Protein AF-A0A943UHY6-F1 (afdb_monomer_lite)

Foldseek 3Di:
DFDQDLVVLLVLLLVLLQPFAFEFAAAAAPLPDGDAFLVVLVCVLVPDDDDDVSVLSVQLLQQLCVLLVADPVCSPRSRVVVVVDDSLRSLVSLCVSLNHQAYEYEDELVCLLVADDPDPNYAYAYEDDPVQQDQDPPHHDLVVSLVSSVVSCVNNVALHYEDPDDDLCNVQRHVLVSCQVVVHEYEYEDEDPVSVVSVLVSCVVSVSYAYEYEYPPVCVLVLLVSCLVPLSYEYADAPPVLSNCVRPNLRYAHDHQNYNHSSSRSSSSVVSSVVVSVVVSVSCVVCSVVVNRDDSVNSSVSSNSRSCVVVCVVVVVVVVVVD

pLDDT: mean 88.83, std 12.76, range [29.86, 97.75]

Secondary structure (DSSP, 8-state):
-B--SHHHHHHHHHHHHHHS-EEEEEE-S-TTT---SHHHHHHHHHS--SSSHHHHHHHHHHHHHHHTT--TT-HHHHHHHHTTS-HHHHHHHHHHHHTEEEEEEEEETTTTTT---SSTTEEEEEEE-GGGG--BTTB--HHHHHHHHHHHHHHHT-SEEEESS--HHHIIIIIHHHHHHHTPEEEEEE-SHHHHHHHHHHHHH-TT-EEEEEE-TTTHHHHHHHHHT-TTEEEE-SS-HHHHHHHHTT-SB-----BSSHHHHHHHHHHHHHHHHHHHHHHHHHHHHTT---BHHHHHHHHHIIIIIHHHHHHHHHHGGG-

Sequence (323 aa):
MVISDKQTLRRCVKQAVRRTEVVETLLYFDICNGEMGIKTLAETFSQSEGSSPFQADAVAAYAAMEALDMPIDDIHRAALIQSGYTREAYLREILDVMHARQVFACVSLREAEHAAFADDRVAPLLVISSDLFTPGRYGVEYAERADEIRSAAQKCGAKDILMEHFDENALQFCLLPLCEDEKLRLHIQLENGRQLNTFILLLDLFVGVRALAFADASIEPALIEAAASRRRLLVRIGEHIPLALSRLGTRFIPYASEAILPEQMLGRWIVAREAIWPVLCDAYLPLARCGYPLTSEAIAADVQKLFGGHFLMDDDTAQNARE

Structure (mmCIF, N/CA/C/O backbone):
data_AF-A0A943UHY6-F1
#
_entry.id   AF-A0A943UHY6-F1
#
loop_
_atom_site.group_PDB
_atom_site.id
_atom_site.type_symbol
_atom_site.label_atom_id
_atom_site.label_alt_id
_atom_site.label_comp_id
_atom_site.label_asym_id
_atom_site.label_entity_id
_atom_site.label_seq_id
_atom_site.pdbx_PDB_ins_code
_atom_site.Cartn_x
_atom_site.Cartn_y
_atom_site.Cartn_z
_atom_site.occupancy
_atom_site.B_iso_or_equiv
_atom_site.auth_seq_id
_atom_site.auth_comp_id
_atom_site.auth_asym_id
_atom_site.auth_atom_id
_atom_site.pdbx_PDB_model_num
ATOM 1 N N . MET A 1 1 ? 7.886 -18.488 -23.187 1.00 66.06 1 MET A N 1
ATOM 2 C CA . MET A 1 1 ? 9.216 -18.603 -23.867 1.00 66.06 1 MET A CA 1
ATOM 3 C C . MET A 1 1 ? 10.302 -18.795 -22.811 1.00 66.06 1 MET A C 1
ATOM 5 O O . MET A 1 1 ? 10.235 -18.081 -21.821 1.00 66.06 1 MET A O 1
ATOM 9 N N . VAL A 1 2 ? 11.258 -19.725 -22.966 1.00 75.38 2 VAL A N 1
ATOM 10 C CA . VAL A 1 2 ? 12.347 -19.912 -21.976 1.00 75.38 2 VAL A CA 1
ATOM 11 C C . VAL A 1 2 ? 13.404 -18.823 -22.155 1.00 75.38 2 VAL A C 1
ATOM 13 O O . VAL A 1 2 ? 13.877 -18.596 -23.265 1.00 75.38 2 VAL A O 1
ATOM 16 N N . ILE A 1 3 ? 13.750 -18.142 -21.068 1.00 78.88 3 ILE A 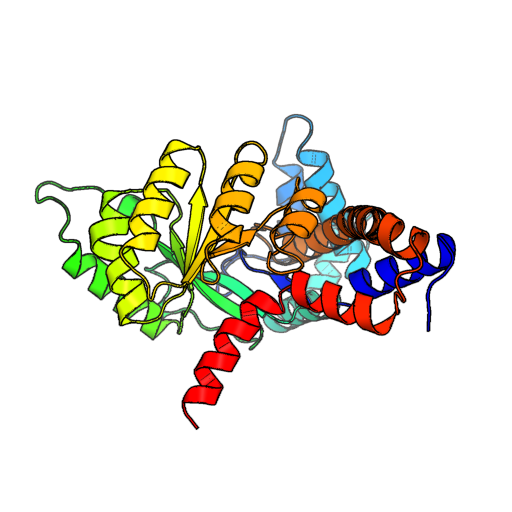N 1
ATOM 17 C CA . ILE A 1 3 ? 14.664 -17.003 -21.055 1.00 78.88 3 ILE A CA 1
ATOM 18 C C . ILE A 1 3 ? 16.057 -17.498 -20.665 1.00 78.88 3 ILE A C 1
ATOM 20 O O . ILE A 1 3 ? 16.291 -17.857 -19.515 1.00 78.88 3 ILE A O 1
ATOM 24 N N . SER A 1 4 ? 16.984 -17.500 -21.622 1.00 72.81 4 SER A N 1
ATOM 25 C CA . SER A 1 4 ? 18.358 -17.987 -21.424 1.00 72.81 4 SER A CA 1
ATOM 26 C C . SER A 1 4 ? 19.428 -16.894 -21.494 1.00 72.81 4 SER A C 1
ATOM 28 O O . SER A 1 4 ? 20.590 -17.159 -21.194 1.00 72.81 4 SER A O 1
ATOM 30 N N . ASP A 1 5 ? 19.074 -15.669 -21.890 1.00 83.50 5 ASP A N 1
ATOM 31 C CA . ASP A 1 5 ? 20.010 -14.551 -22.009 1.00 83.50 5 ASP A CA 1
ATOM 32 C C . ASP A 1 5 ? 19.546 -13.303 -21.233 1.00 83.50 5 ASP A C 1
ATOM 34 O O . ASP A 1 5 ? 18.357 -13.066 -20.996 1.00 83.50 5 ASP A O 1
ATOM 38 N N . LYS A 1 6 ? 20.522 -12.479 -20.830 1.00 86.69 6 LYS A N 1
ATOM 39 C CA . LYS A 1 6 ? 20.305 -11.297 -19.982 1.00 86.69 6 LYS A CA 1
ATOM 40 C C . LYS A 1 6 ? 19.453 -10.219 -20.664 1.00 86.69 6 LYS A C 1
ATOM 42 O O . LYS A 1 6 ? 18.743 -9.493 -19.970 1.00 86.69 6 LYS A O 1
ATOM 47 N N . GLN A 1 7 ? 19.540 -10.060 -21.985 1.00 89.81 7 GLN A N 1
ATOM 48 C CA . GLN A 1 7 ? 18.799 -9.011 -22.691 1.00 89.81 7 GLN A CA 1
ATOM 49 C C . GLN A 1 7 ? 17.315 -9.364 -22.778 1.00 89.81 7 GLN A C 1
ATOM 51 O O . GLN A 1 7 ? 16.469 -8.518 -22.478 1.00 89.81 7 GLN A O 1
ATOM 56 N N . THR A 1 8 ? 17.005 -10.621 -23.096 1.00 89.69 8 THR A N 1
ATOM 57 C CA . THR A 1 8 ? 15.636 -11.140 -23.077 1.00 89.69 8 THR A CA 1
ATOM 58 C C . THR A 1 8 ? 15.039 -11.042 -21.676 1.00 89.69 8 THR A C 1
ATOM 60 O O . THR A 1 8 ? 13.932 -10.526 -21.537 1.00 89.69 8 THR A O 1
ATOM 63 N N . LEU A 1 9 ? 15.790 -11.409 -20.626 1.00 91.44 9 LEU A N 1
ATOM 64 C CA . LEU A 1 9 ? 15.330 -11.266 -19.239 1.00 91.44 9 LEU A CA 1
ATOM 65 C C . LEU A 1 9 ? 14.959 -9.819 -18.901 1.00 91.44 9 LEU A C 1
ATOM 67 O O . LEU A 1 9 ? 13.847 -9.564 -18.443 1.00 91.44 9 LEU A O 1
ATOM 71 N N . ARG A 1 10 ? 15.855 -8.863 -19.185 1.00 93.62 10 ARG A N 1
ATOM 72 C CA . ARG A 1 10 ? 15.599 -7.431 -18.952 1.00 93.62 10 ARG A CA 1
ATOM 73 C C . ARG A 1 10 ? 14.334 -6.966 -19.661 1.00 93.62 10 ARG A C 1
ATOM 75 O O . ARG A 1 10 ? 13.532 -6.252 -19.068 1.00 93.62 10 ARG A O 1
ATOM 82 N N . ARG A 1 11 ? 14.146 -7.370 -20.922 1.00 93.31 11 ARG A N 1
ATOM 83 C CA . ARG A 1 11 ? 12.963 -7.004 -21.706 1.00 93.31 11 ARG A CA 1
ATOM 84 C C . ARG A 1 11 ? 11.688 -7.581 -21.096 1.00 93.31 11 ARG A C 1
ATOM 86 O O . ARG A 1 11 ? 10.723 -6.839 -20.946 1.00 93.31 11 ARG A O 1
ATOM 93 N N . CYS A 1 12 ? 11.693 -8.861 -20.727 1.00 93.88 12 CYS A N 1
ATOM 94 C CA . CYS A 1 12 ? 10.540 -9.531 -20.131 1.00 93.88 12 CYS A CA 1
ATOM 95 C C . CYS A 1 12 ? 10.159 -8.922 -18.777 1.00 93.88 12 CYS A C 1
ATOM 97 O O . CYS A 1 12 ? 9.001 -8.561 -18.596 1.00 93.88 12 CYS A O 1
ATOM 99 N N . VAL A 1 13 ? 11.122 -8.734 -17.866 1.00 95.00 13 VAL A N 1
ATOM 100 C CA . VAL A 1 13 ? 10.869 -8.121 -16.548 1.00 95.00 13 VAL A CA 1
ATOM 101 C C . VAL A 1 13 ? 10.357 -6.693 -16.706 1.00 95.00 13 VAL A C 1
ATOM 103 O O . VAL A 1 13 ? 9.330 -6.346 -16.129 1.00 95.00 13 VAL A O 1
ATOM 106 N N . LYS A 1 14 ? 11.002 -5.875 -17.549 1.00 95.69 14 LYS A N 1
ATOM 107 C CA . LYS A 1 14 ? 10.561 -4.496 -17.791 1.00 95.69 14 LYS A CA 1
ATOM 108 C C . LYS A 1 14 ? 9.144 -4.432 -18.367 1.00 95.69 14 LYS A C 1
ATOM 110 O O . LYS A 1 14 ? 8.349 -3.598 -17.948 1.00 95.69 14 LYS A O 1
ATOM 115 N N . GLN A 1 15 ? 8.809 -5.302 -19.322 1.00 94.75 15 GLN A N 1
ATOM 116 C CA . GLN A 1 15 ? 7.459 -5.360 -19.890 1.00 94.75 15 GLN A CA 1
ATOM 117 C C . GLN A 1 15 ? 6.419 -5.833 -18.872 1.00 94.75 15 GLN A C 1
ATOM 119 O O . GLN A 1 15 ? 5.331 -5.266 -18.840 1.00 94.75 15 GLN A O 1
ATOM 124 N N . ALA A 1 16 ? 6.751 -6.824 -18.042 1.00 95.38 16 ALA A N 1
ATOM 125 C CA . ALA A 1 16 ? 5.873 -7.296 -16.977 1.00 95.38 16 ALA A CA 1
ATOM 126 C C . ALA A 1 16 ? 5.583 -6.177 -15.966 1.00 95.38 16 ALA A C 1
ATOM 128 O O . ALA A 1 16 ? 4.423 -5.870 -15.710 1.00 95.38 16 ALA A O 1
ATOM 129 N N . VAL A 1 17 ? 6.624 -5.496 -15.472 1.00 95.50 17 VAL A N 1
ATOM 130 C CA . VAL A 1 17 ? 6.480 -4.396 -14.502 1.00 95.50 17 VAL A CA 1
ATOM 131 C C . VAL A 1 17 ? 5.728 -3.207 -15.084 1.00 95.50 17 VAL A C 1
ATOM 133 O O . VAL A 1 17 ? 4.987 -2.565 -14.357 1.00 95.50 17 VAL A O 1
ATOM 136 N N . ARG A 1 18 ? 5.862 -2.895 -16.376 1.00 91.75 18 ARG A N 1
ATOM 137 C CA . ARG A 1 18 ? 5.114 -1.781 -16.987 1.00 91.75 18 ARG A CA 1
ATOM 138 C C . ARG A 1 18 ? 3.638 -2.085 -17.230 1.00 91.75 18 ARG A C 1
ATOM 140 O O . ARG A 1 18 ? 2.837 -1.165 -17.215 1.00 91.75 18 ARG A O 1
ATOM 147 N N . ARG A 1 19 ? 3.292 -3.345 -17.500 1.00 91.31 19 ARG A N 1
ATOM 148 C CA . ARG A 1 19 ? 1.922 -3.750 -17.862 1.00 91.31 19 ARG A CA 1
ATOM 149 C C . ARG A 1 19 ? 1.100 -4.253 -16.690 1.00 91.31 19 ARG A C 1
ATOM 151 O O . ARG A 1 19 ? -0.103 -4.414 -16.844 1.00 91.31 19 ARG A O 1
ATOM 158 N N . THR A 1 20 ? 1.742 -4.582 -15.571 1.00 94.62 20 THR A N 1
ATOM 159 C CA . THR A 1 20 ? 1.008 -5.097 -14.420 1.00 94.62 20 THR A CA 1
ATOM 160 C C . THR A 1 20 ? 0.061 -4.039 -13.886 1.00 94.62 20 THR A C 1
ATOM 162 O O . THR A 1 20 ? 0.415 -2.859 -13.804 1.00 94.62 20 THR A O 1
ATOM 165 N N . GLU A 1 21 ? -1.120 -4.477 -13.484 1.00 94.69 21 GLU A N 1
ATOM 166 C CA . GLU A 1 21 ? -1.988 -3.648 -12.669 1.00 94.69 21 GLU A CA 1
ATOM 167 C C . GLU A 1 21 ? -1.332 -3.398 -11.305 1.00 94.69 21 GLU A C 1
ATOM 169 O O . GLU A 1 21 ? -0.527 -4.219 -10.845 1.00 94.69 21 GLU A O 1
ATOM 174 N N . VAL A 1 22 ? -1.669 -2.269 -10.682 1.00 94.12 2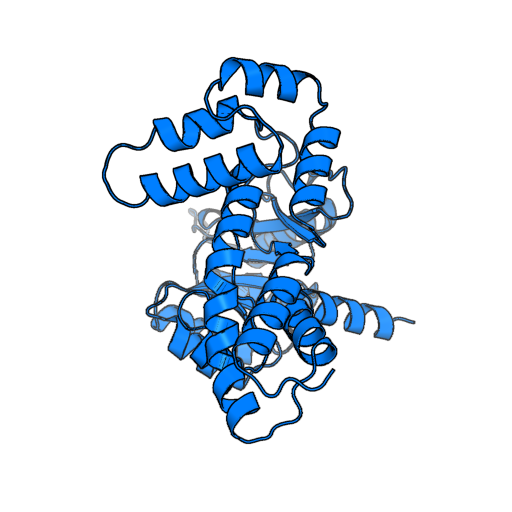2 VAL A N 1
ATOM 175 C CA . VAL A 1 22 ? -1.206 -1.901 -9.337 1.00 94.12 22 VAL A CA 1
ATOM 176 C C . VAL A 1 22 ? -2.340 -1.883 -8.329 1.00 94.12 22 VAL A C 1
ATOM 178 O O . VAL A 1 22 ? -3.457 -1.463 -8.634 1.00 94.12 22 VAL A O 1
ATOM 181 N N . VAL A 1 23 ? -2.017 -2.282 -7.105 1.00 95.50 23 VAL A N 1
ATOM 182 C CA . VAL A 1 23 ? -2.792 -1.947 -5.913 1.00 95.50 23 VAL A CA 1
ATOM 183 C C . VAL A 1 23 ? -2.039 -0.868 -5.149 1.00 95.50 23 VAL A C 1
ATOM 185 O O . VAL A 1 23 ? -0.952 -1.119 -4.633 1.00 95.50 23 VAL A O 1
ATOM 188 N N . GLU A 1 24 ? -2.616 0.327 -5.086 1.00 96.00 24 GLU A N 1
ATOM 189 C CA . GLU A 1 24 ? -2.148 1.384 -4.192 1.00 96.00 24 GLU A CA 1
ATOM 190 C C . GLU A 1 24 ? -2.711 1.118 -2.801 1.00 96.00 24 GLU A C 1
ATOM 192 O O . GLU A 1 24 ? -3.922 1.179 -2.614 1.00 96.00 24 GLU A O 1
ATOM 197 N N . THR A 1 25 ? -1.852 0.821 -1.829 1.00 94.56 25 THR A N 1
ATOM 198 C CA . THR A 1 25 ? -2.283 0.492 -0.465 1.00 94.56 25 THR A CA 1
ATOM 199 C C . THR A 1 25 ? -2.444 1.706 0.440 1.00 94.56 25 THR A C 1
ATOM 201 O O . THR A 1 25 ? -2.954 1.537 1.543 1.00 94.56 25 THR A O 1
ATOM 204 N N . LEU A 1 26 ? -1.985 2.895 0.028 1.00 94.62 26 LEU A N 1
ATOM 205 C CA . LEU A 1 26 ? -2.066 4.097 0.853 1.00 94.62 26 LEU A CA 1
ATOM 206 C C . LEU A 1 26 ? -2.077 5.387 0.017 1.00 94.62 26 LEU A C 1
ATOM 208 O O . LEU A 1 26 ? -1.042 5.839 -0.477 1.00 94.62 26 LEU A O 1
ATOM 212 N N . LEU A 1 27 ? -3.251 6.014 -0.069 1.00 95.12 27 LEU A N 1
ATOM 213 C CA . LEU A 1 27 ? -3.460 7.346 -0.633 1.00 95.12 27 LEU A CA 1
ATOM 214 C C . LEU A 1 27 ? -4.082 8.265 0.430 1.00 95.12 27 LEU A C 1
ATOM 216 O O . LEU A 1 27 ? -5.202 8.028 0.870 1.00 95.12 27 LEU A O 1
ATOM 220 N N . TYR A 1 28 ? -3.394 9.345 0.807 1.00 92.19 28 TYR A N 1
ATOM 221 C CA . TYR A 1 28 ? -3.862 10.302 1.825 1.00 92.19 28 TYR A CA 1
ATOM 222 C C . TYR A 1 28 ? -4.878 11.326 1.302 1.00 92.19 28 TYR A C 1
ATOM 224 O O . TYR A 1 28 ? -5.391 12.141 2.064 1.00 92.19 28 TYR A O 1
ATOM 232 N N . PHE A 1 29 ? -5.151 11.314 0.001 1.00 89.94 29 PHE A N 1
ATOM 233 C CA . PHE A 1 29 ? -6.058 12.257 -0.634 1.00 89.94 29 PHE A CA 1
ATOM 234 C C . PHE A 1 29 ? -7.520 12.009 -0.238 1.00 89.94 29 PHE A C 1
ATOM 236 O O . PHE A 1 29 ? -8.029 10.897 -0.393 1.00 89.94 29 PHE A O 1
ATOM 243 N N . ASP A 1 30 ? -8.219 13.073 0.167 1.00 86.12 30 ASP A N 1
ATOM 244 C CA . ASP A 1 30 ? -9.678 13.053 0.285 1.00 86.12 30 ASP A CA 1
ATOM 245 C C . ASP A 1 30 ? -10.300 12.969 -1.118 1.00 86.12 30 ASP A C 1
ATOM 247 O O . ASP A 1 30 ? -10.490 13.967 -1.820 1.00 86.12 30 ASP A O 1
ATOM 251 N N . ILE A 1 31 ? -10.643 11.750 -1.533 1.00 81.56 31 ILE A N 1
ATOM 252 C CA . ILE A 1 31 ? -11.262 11.492 -2.836 1.00 81.56 31 ILE A CA 1
ATOM 253 C C . ILE A 1 31 ? -12.626 12.173 -2.970 1.00 81.56 31 ILE A C 1
ATOM 255 O O . ILE A 1 31 ? -12.999 12.549 -4.086 1.00 81.56 31 ILE A O 1
ATOM 259 N N . CYS A 1 32 ? -13.341 12.414 -1.872 1.00 77.94 32 CYS A N 1
ATOM 260 C CA . CYS A 1 32 ? -14.663 13.024 -1.918 1.00 77.94 32 CYS A CA 1
ATOM 261 C C . CYS A 1 32 ? -14.570 14.539 -2.136 1.00 77.94 32 CYS A C 1
ATOM 263 O O . CYS A 1 32 ? -15.215 15.053 -3.050 1.00 77.94 32 CYS A O 1
ATOM 265 N N . ASN A 1 33 ? -13.738 15.246 -1.360 1.00 81.38 33 ASN A N 1
ATOM 266 C CA . ASN A 1 33 ? -13.747 16.719 -1.342 1.00 81.38 33 ASN A CA 1
ATOM 267 C C . ASN A 1 33 ? -12.395 17.390 -1.619 1.00 81.38 33 ASN A C 1
ATOM 269 O O . ASN A 1 33 ? -12.367 18.599 -1.843 1.00 81.38 33 ASN A O 1
ATOM 273 N N . GLY A 1 34 ? -11.282 16.655 -1.613 1.00 83.06 34 GLY A N 1
ATOM 274 C CA . GLY A 1 34 ? -9.944 17.235 -1.749 1.00 83.06 34 GLY A CA 1
ATOM 275 C C . GLY A 1 34 ? -9.739 17.909 -3.102 1.00 83.06 34 GLY A C 1
ATOM 276 O O . GLY A 1 34 ? -10.154 17.377 -4.125 1.00 83.06 34 GLY A O 1
ATOM 277 N N . GLU A 1 35 ? -9.093 19.067 -3.160 1.00 87.44 35 GLU A N 1
ATOM 278 C CA . GLU A 1 35 ? -8.798 19.713 -4.444 1.00 87.44 35 GLU A CA 1
ATOM 279 C C . GLU A 1 35 ? -7.734 18.917 -5.219 1.00 87.44 35 GLU A C 1
ATOM 281 O O . GLU A 1 35 ? -6.685 18.580 -4.679 1.00 87.44 35 GLU A O 1
ATOM 286 N N . MET A 1 36 ? -8.010 18.606 -6.488 1.00 88.69 36 MET A N 1
ATOM 287 C CA . MET A 1 36 ? -7.073 17.949 -7.410 1.00 88.69 36 MET A CA 1
ATOM 288 C C . MET A 1 36 ? -6.950 18.764 -8.691 1.00 88.69 36 MET A C 1
ATOM 290 O O . MET A 1 36 ? -7.806 19.599 -8.995 1.00 88.69 36 MET A O 1
ATOM 294 N N . GLY A 1 37 ? -5.917 18.488 -9.475 1.00 89.19 37 GLY A N 1
ATOM 295 C CA . GLY A 1 37 ? -5.653 19.176 -10.725 1.00 89.19 37 GLY A CA 1
ATOM 296 C C . GLY A 1 37 ? -4.217 19.663 -10.827 1.00 89.19 37 GLY A C 1
ATOM 297 O O . GLY A 1 37 ? -3.462 19.755 -9.858 1.00 89.19 37 GLY A O 1
ATOM 298 N N . ILE A 1 38 ? -3.866 20.073 -12.043 1.00 89.62 38 ILE A N 1
ATOM 299 C CA . ILE A 1 38 ? -2.510 20.501 -12.396 1.00 89.62 38 ILE A CA 1
ATOM 300 C C . ILE A 1 38 ? -2.045 21.720 -11.586 1.00 89.62 38 ILE A C 1
ATOM 302 O O . ILE A 1 38 ? -0.863 21.831 -11.276 1.00 89.62 38 ILE A O 1
ATOM 306 N N . LYS A 1 39 ? -2.958 22.626 -11.208 1.00 89.12 39 LYS A N 1
ATOM 307 C CA . LYS A 1 39 ? -2.612 23.780 -10.360 1.00 89.12 39 LYS A CA 1
ATOM 308 C C . LYS A 1 39 ? -2.185 23.342 -8.961 1.00 89.12 39 LYS A C 1
ATOM 310 O O . LYS A 1 39 ? -1.116 23.736 -8.513 1.00 89.12 39 LYS A O 1
ATOM 315 N N . THR A 1 40 ? -2.978 22.486 -8.320 1.00 89.00 40 THR A N 1
ATOM 316 C CA . THR A 1 40 ? -2.677 21.950 -6.988 1.00 89.00 40 THR A CA 1
ATOM 317 C C . THR A 1 40 ? -1.385 21.137 -7.017 1.00 89.00 40 THR A C 1
ATOM 319 O O . THR A 1 40 ? -0.516 21.327 -6.170 1.00 89.00 40 THR A O 1
ATOM 322 N N . LEU A 1 41 ? -1.192 20.311 -8.054 1.00 87.69 41 LEU A N 1
ATOM 323 C CA . LEU A 1 41 ? 0.067 19.600 -8.275 1.00 87.69 41 LEU A CA 1
ATOM 324 C C . LEU A 1 41 ? 1.254 20.574 -8.373 1.00 87.69 41 LEU A C 1
ATOM 326 O O . LEU A 1 41 ? 2.254 20.377 -7.690 1.00 87.69 41 LEU A O 1
ATOM 330 N N . ALA A 1 42 ? 1.131 21.653 -9.152 1.00 84.69 42 ALA A N 1
ATOM 331 C CA . ALA A 1 42 ? 2.177 22.669 -9.294 1.00 84.69 42 ALA A CA 1
ATOM 332 C C . ALA A 1 42 ? 2.545 23.368 -7.977 1.00 84.69 42 ALA A C 1
ATOM 334 O O . ALA A 1 42 ? 3.718 23.657 -7.720 1.00 84.69 42 ALA A O 1
ATOM 335 N N . GLU A 1 43 ? 1.558 23.625 -7.123 1.00 83.38 43 GLU A N 1
ATOM 336 C CA . GLU A 1 43 ? 1.773 24.246 -5.817 1.00 83.38 43 GLU A CA 1
ATOM 337 C C . GLU A 1 43 ? 2.564 23.329 -4.874 1.00 83.38 43 GLU A C 1
ATOM 339 O O . GLU A 1 43 ? 3.472 23.806 -4.190 1.00 83.38 43 GLU A O 1
ATOM 344 N N . THR A 1 44 ? 2.308 22.014 -4.893 1.00 75.12 44 THR A N 1
ATOM 345 C CA . THR A 1 44 ? 2.972 21.063 -3.978 1.00 75.12 44 THR A CA 1
ATOM 346 C C . THR A 1 44 ? 4.496 20.997 -4.132 1.00 75.12 44 THR A C 1
ATOM 348 O O . THR A 1 44 ? 5.202 20.895 -3.128 1.00 75.12 44 THR A O 1
ATOM 351 N N . PHE A 1 45 ? 5.036 21.130 -5.348 1.00 70.81 45 PHE A N 1
ATOM 352 C CA . PHE A 1 45 ? 6.492 21.159 -5.563 1.00 70.81 45 PHE A CA 1
ATOM 353 C C . PHE A 1 45 ? 7.090 22.574 -5.638 1.00 70.81 45 PHE A C 1
ATOM 355 O O . PHE A 1 45 ? 8.311 22.711 -5.695 1.00 70.81 45 PHE A O 1
ATOM 362 N N . SER A 1 46 ? 6.261 23.625 -5.608 1.00 59.19 46 SER A N 1
ATOM 363 C CA . SER A 1 46 ? 6.717 25.023 -5.501 1.00 59.19 46 SER A CA 1
ATOM 364 C C . SER A 1 46 ? 6.872 25.492 -4.048 1.00 59.19 46 SER A C 1
ATOM 366 O O . SER A 1 46 ? 7.658 26.394 -3.780 1.00 59.19 46 SER A O 1
ATOM 368 N N . GLN A 1 47 ? 6.113 24.914 -3.109 1.00 51.25 47 GLN A N 1
ATOM 369 C CA . GLN A 1 47 ? 6.045 25.361 -1.706 1.00 51.25 47 GLN A CA 1
ATOM 370 C C . GLN A 1 47 ? 7.142 24.829 -0.795 1.00 51.25 47 GLN A C 1
ATOM 372 O O . GLN A 1 47 ? 7.260 25.246 0.357 1.00 51.25 47 GLN A O 1
ATOM 377 N N . SER A 1 48 ? 7.926 23.881 -1.265 1.00 47.44 48 SER A N 1
ATOM 378 C CA . SER A 1 48 ? 8.967 23.313 -0.452 1.00 47.44 48 SER A CA 1
ATOM 379 C C . SER A 1 48 ? 10.249 24.184 -0.715 1.00 47.44 48 SER A C 1
ATOM 381 O O . SER A 1 48 ? 10.575 24.559 -1.841 1.00 47.44 48 SER A O 1
ATOM 383 N N . GLU A 1 49 ? 11.005 24.575 0.314 1.00 36.22 49 GLU A N 1
ATOM 384 C CA . GLU A 1 49 ? 12.354 25.154 0.158 1.00 36.22 49 GLU A CA 1
ATOM 385 C C . GLU A 1 49 ? 13.352 24.300 0.963 1.00 36.22 49 GLU A C 1
ATOM 387 O O . GLU A 1 49 ? 13.226 24.200 2.181 1.00 36.22 49 GLU A O 1
ATOM 392 N N . GLY A 1 50 ? 14.338 23.667 0.301 1.00 40.12 50 GLY A N 1
ATOM 393 C CA . GLY A 1 50 ? 15.477 22.990 0.962 1.00 40.12 50 GLY A CA 1
ATOM 394 C C . GLY A 1 50 ? 15.832 21.566 0.486 1.00 40.12 50 GLY A C 1
ATOM 395 O O . GLY A 1 50 ? 15.410 20.590 1.082 1.00 40.12 50 GLY A O 1
ATOM 396 N N . SER A 1 51 ? 16.654 21.462 -0.568 1.00 43.78 51 SER A N 1
ATOM 397 C CA . SER A 1 51 ? 17.444 20.308 -1.079 1.00 43.78 51 SER A CA 1
ATOM 398 C C . SER A 1 51 ? 17.023 18.842 -0.797 1.00 43.78 51 SER A C 1
ATOM 400 O O . SER A 1 51 ? 16.996 18.398 0.344 1.00 43.78 51 SER A O 1
ATOM 402 N N . SER A 1 52 ? 16.954 18.057 -1.891 1.00 50.34 52 SER A N 1
ATOM 403 C CA . SER A 1 52 ? 16.804 16.586 -2.037 1.00 50.34 52 SER A CA 1
ATOM 404 C C . SER A 1 52 ? 15.381 16.058 -2.346 1.00 50.34 52 SER A C 1
ATOM 406 O O . SER A 1 52 ? 15.181 15.621 -3.483 1.00 50.34 52 SER A O 1
ATOM 408 N N . PRO A 1 53 ? 14.359 16.172 -1.471 1.00 50.16 53 PRO A N 1
ATOM 409 C CA . PRO A 1 53 ? 12.999 15.658 -1.744 1.00 50.16 53 PRO A CA 1
ATOM 410 C C . PRO A 1 53 ? 12.299 16.347 -2.929 1.00 50.16 53 PRO A C 1
ATOM 412 O O . PRO A 1 53 ? 11.542 15.731 -3.673 1.00 50.16 53 PRO A O 1
ATOM 415 N N . PHE A 1 54 ? 12.657 17.610 -3.161 1.00 52.81 54 PHE A N 1
ATOM 416 C CA . PHE A 1 54 ? 12.260 18.452 -4.292 1.00 52.81 54 PHE A CA 1
ATOM 417 C C . PHE A 1 54 ? 12.359 17.801 -5.654 1.00 52.81 54 PHE A C 1
ATOM 419 O O . PHE A 1 54 ? 11.490 17.977 -6.501 1.00 52.81 54 PHE A O 1
ATOM 426 N N . GLN A 1 55 ? 13.459 17.087 -5.883 1.00 66.25 55 GLN A N 1
ATOM 427 C CA . GLN A 1 55 ? 13.715 16.493 -7.183 1.00 66.25 55 GLN A CA 1
ATOM 428 C C . GLN A 1 55 ? 12.829 15.271 -7.393 1.00 66.25 55 GLN A C 1
ATOM 430 O O . GLN A 1 55 ? 12.363 15.068 -8.505 1.00 66.25 55 GLN A O 1
ATOM 435 N N . ALA A 1 56 ? 12.555 14.491 -6.345 1.00 73.88 56 ALA A N 1
ATOM 436 C CA . ALA A 1 56 ? 11.722 13.301 -6.456 1.00 73.88 56 ALA A CA 1
ATOM 437 C C . ALA A 1 56 ? 10.258 13.663 -6.741 1.00 73.88 56 ALA A C 1
ATOM 439 O O . ALA A 1 56 ? 9.675 13.118 -7.677 1.00 73.88 56 ALA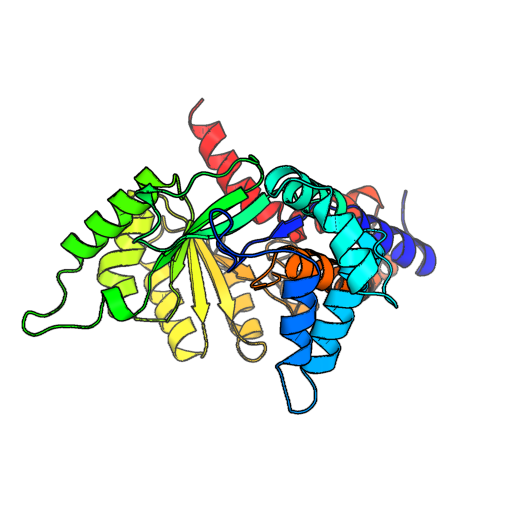 A O 1
ATOM 440 N N . ASP A 1 57 ? 9.692 14.623 -6.003 1.00 78.94 57 ASP A N 1
ATOM 441 C CA . ASP A 1 57 ? 8.306 15.054 -6.221 1.00 78.94 57 ASP A CA 1
ATOM 442 C C . ASP A 1 57 ? 8.134 15.836 -7.528 1.00 78.94 57 ASP A C 1
ATOM 444 O O . ASP A 1 57 ? 7.147 15.626 -8.230 1.00 78.94 57 ASP A O 1
ATOM 448 N N . ALA A 1 58 ? 9.114 16.654 -7.930 1.00 83.44 58 ALA A N 1
ATOM 449 C CA . ALA A 1 58 ? 9.089 17.286 -9.247 1.00 83.44 58 ALA A CA 1
ATOM 450 C C . ALA A 1 58 ? 9.182 16.247 -10.376 1.00 83.44 58 ALA A C 1
ATOM 452 O O . ALA A 1 58 ? 8.412 16.310 -11.328 1.00 83.44 58 ALA A O 1
ATOM 453 N N . VAL A 1 59 ? 10.082 15.258 -10.277 1.00 87.88 59 VAL A N 1
ATOM 454 C CA . VAL A 1 59 ? 10.195 14.172 -11.270 1.00 87.88 59 VAL A CA 1
ATOM 455 C C . VAL A 1 59 ? 8.900 13.363 -11.347 1.00 87.88 59 VAL A C 1
ATOM 457 O O . VAL A 1 59 ? 8.457 13.050 -12.449 1.00 87.88 59 VAL A O 1
ATOM 460 N N . ALA A 1 60 ? 8.266 13.065 -10.210 1.00 88.88 60 ALA A N 1
ATOM 461 C CA . ALA A 1 60 ? 6.958 12.420 -10.182 1.00 88.88 60 ALA A CA 1
ATOM 462 C C . ALA A 1 60 ? 5.884 13.296 -10.850 1.00 88.88 60 ALA A C 1
ATOM 464 O O . ALA A 1 60 ? 5.155 12.807 -11.708 1.00 88.88 60 ALA A O 1
ATOM 465 N N . ALA A 1 61 ? 5.815 14.590 -10.530 1.00 89.06 61 ALA A N 1
ATOM 466 C CA . ALA A 1 61 ? 4.862 15.508 -11.148 1.00 89.06 61 ALA A CA 1
ATOM 467 C C . ALA A 1 61 ? 5.050 15.597 -12.672 1.00 89.06 61 ALA A C 1
ATOM 469 O O . ALA A 1 61 ? 4.077 15.493 -13.416 1.00 89.06 61 ALA A O 1
ATOM 470 N N . TYR A 1 62 ? 6.294 15.701 -13.148 1.00 90.19 62 TYR A N 1
ATOM 471 C CA . TYR A 1 62 ? 6.602 15.680 -14.578 1.00 90.19 62 TYR A CA 1
ATOM 472 C C . TYR A 1 62 ? 6.205 14.358 -15.233 1.00 90.19 62 TYR A C 1
ATOM 474 O O . TYR A 1 62 ? 5.587 14.378 -16.293 1.00 90.19 62 TYR A O 1
ATOM 482 N N . ALA A 1 63 ? 6.494 13.222 -14.593 1.00 93.00 63 ALA A N 1
ATOM 483 C CA . ALA A 1 63 ? 6.092 11.910 -15.091 1.00 93.00 63 ALA A CA 1
ATOM 484 C C . ALA A 1 63 ? 4.562 11.773 -15.180 1.00 93.00 63 ALA A C 1
ATOM 486 O O . ALA A 1 63 ? 4.055 11.199 -16.141 1.00 93.00 63 ALA A O 1
ATOM 487 N N . ALA A 1 64 ? 3.823 12.322 -14.212 1.00 94.25 64 ALA A N 1
ATOM 488 C CA . ALA A 1 64 ? 2.364 12.347 -14.239 1.00 94.25 64 ALA A CA 1
ATOM 489 C C . ALA A 1 64 ? 1.835 13.224 -15.379 1.00 94.25 64 ALA A C 1
ATOM 491 O O . ALA A 1 64 ? 0.969 12.791 -16.132 1.00 94.25 64 ALA A O 1
ATOM 492 N N . MET A 1 65 ? 2.374 14.437 -15.538 1.00 93.25 65 MET A N 1
ATOM 493 C CA . MET A 1 65 ? 1.982 15.342 -16.620 1.00 93.25 65 MET A CA 1
ATOM 494 C C . MET A 1 65 ? 2.283 14.748 -17.997 1.00 93.25 65 MET A C 1
ATOM 496 O O . MET A 1 65 ? 1.428 14.811 -18.873 1.00 93.25 65 MET A O 1
ATOM 500 N N . GLU A 1 66 ? 3.455 14.135 -18.176 1.00 93.88 66 GLU A N 1
ATOM 501 C CA . GLU A 1 66 ? 3.816 13.433 -19.411 1.00 93.88 66 GLU A CA 1
ATOM 502 C C . GLU A 1 66 ? 2.843 12.284 -19.699 1.00 93.88 66 GLU A C 1
ATOM 504 O O . GLU A 1 66 ? 2.352 12.161 -20.815 1.00 93.88 66 GLU A O 1
ATOM 509 N N . ALA A 1 67 ? 2.520 11.469 -18.690 1.00 94.44 67 ALA A N 1
ATOM 510 C CA . ALA A 1 67 ? 1.617 10.331 -18.847 1.00 94.44 67 ALA A CA 1
ATOM 511 C C . ALA A 1 67 ? 0.158 10.732 -19.121 1.00 94.44 67 ALA A C 1
ATOM 513 O O . ALA A 1 67 ? -0.575 9.958 -19.729 1.00 94.44 67 ALA A O 1
ATOM 514 N N . LEU A 1 68 ? -0.250 11.926 -18.688 1.00 94.94 68 LEU A N 1
ATOM 515 C CA . LEU A 1 68 ? -1.568 12.511 -18.948 1.00 94.94 68 LEU A CA 1
ATOM 516 C C . LEU A 1 68 ? -1.598 13.373 -20.226 1.00 94.94 68 LEU A C 1
ATOM 518 O O . LEU A 1 68 ? -2.564 14.107 -20.435 1.00 94.94 68 LEU A O 1
ATOM 522 N N . ASP A 1 69 ? -0.541 13.341 -21.049 1.00 93.75 69 ASP A N 1
ATOM 523 C CA . ASP A 1 69 ? -0.379 14.170 -22.255 1.00 93.75 69 ASP A CA 1
ATOM 524 C C . ASP A 1 69 ? -0.567 15.685 -21.994 1.00 93.75 69 ASP A C 1
ATOM 526 O O . ASP A 1 69 ? -1.019 16.457 -22.849 1.00 93.75 69 ASP A O 1
ATOM 530 N N . MET A 1 70 ? -0.200 16.142 -20.794 1.00 92.62 70 MET A N 1
ATOM 531 C CA . MET A 1 70 ? -0.305 17.539 -20.380 1.00 92.62 70 MET A CA 1
ATOM 532 C C . MET A 1 70 ? 0.948 18.329 -20.793 1.00 92.62 70 MET A C 1
ATOM 534 O O . MET A 1 70 ? 2.071 17.848 -20.634 1.00 92.62 70 MET A O 1
ATOM 538 N N . PRO A 1 71 ? 0.808 19.576 -21.286 1.00 90.31 71 PRO A N 1
ATOM 539 C CA . PRO A 1 71 ? 1.950 20.403 -21.659 1.00 90.31 71 PRO A CA 1
ATOM 540 C C . PRO A 1 71 ? 2.768 20.794 -20.422 1.00 90.31 71 PRO A C 1
ATOM 542 O O . PRO A 1 71 ? 2.359 21.640 -19.630 1.00 90.31 71 PRO A O 1
ATOM 545 N N . ILE A 1 72 ? 3.945 20.185 -20.290 1.00 85.31 72 ILE A N 1
ATOM 546 C CA . ILE A 1 72 ? 4.853 20.347 -19.146 1.00 85.31 72 ILE A CA 1
ATOM 547 C C . ILE A 1 72 ? 5.378 21.785 -19.018 1.00 85.31 72 ILE A C 1
ATOM 549 O O . ILE A 1 72 ? 5.450 22.325 -17.917 1.00 85.31 72 ILE A O 1
ATOM 553 N N . ASP A 1 73 ? 5.687 22.427 -20.147 1.00 85.56 73 ASP A N 1
ATOM 554 C CA . ASP A 1 73 ? 6.265 23.777 -20.177 1.00 85.56 73 ASP A CA 1
ATOM 555 C C . ASP A 1 73 ? 5.223 24.897 -19.969 1.00 85.56 73 ASP A C 1
ATOM 557 O O . ASP A 1 73 ? 5.581 26.072 -19.889 1.00 85.56 73 ASP A O 1
ATOM 561 N N . ASP A 1 74 ? 3.929 24.559 -19.907 1.00 87.69 74 ASP A N 1
ATOM 562 C CA . ASP A 1 74 ? 2.831 25.525 -19.797 1.00 87.69 74 ASP A CA 1
ATOM 563 C C . ASP A 1 74 ? 1.735 25.016 -18.847 1.00 87.69 74 ASP A C 1
ATOM 565 O O . ASP A 1 74 ? 0.698 24.482 -19.255 1.00 87.69 74 ASP A O 1
ATOM 569 N N . ILE A 1 75 ? 1.965 25.234 -17.547 1.00 87.94 75 ILE A N 1
ATOM 570 C CA . ILE A 1 75 ? 1.044 24.872 -16.457 1.00 87.94 75 ILE A CA 1
ATOM 571 C C . ILE A 1 75 ? -0.341 25.505 -16.658 1.00 87.94 75 ILE A C 1
ATOM 573 O O . ILE A 1 75 ? -1.357 24.885 -16.342 1.00 87.94 75 ILE A O 1
ATOM 577 N N . HIS A 1 76 ? -0.419 26.720 -17.213 1.00 88.94 76 HIS A N 1
ATOM 578 C CA . HIS A 1 76 ? -1.702 27.379 -17.463 1.00 88.94 76 HIS A CA 1
ATOM 579 C C . HIS A 1 76 ? -2.505 26.649 -18.535 1.00 88.94 76 HIS A C 1
ATOM 581 O O . HIS A 1 76 ? -3.704 26.417 -18.357 1.00 88.94 76 HIS A O 1
ATOM 587 N N . ARG A 1 77 ? -1.853 26.251 -19.629 1.00 91.94 77 ARG A N 1
ATOM 588 C CA . ARG A 1 77 ? -2.485 25.453 -20.679 1.00 91.94 77 ARG A CA 1
ATOM 589 C C . ARG A 1 77 ? -2.848 24.054 -20.189 1.00 91.94 77 ARG A C 1
ATOM 591 O O . ARG A 1 77 ? -3.933 23.583 -20.515 1.00 91.94 77 ARG A O 1
ATOM 598 N N . ALA A 1 78 ? -1.997 23.415 -19.391 1.00 91.94 78 ALA A N 1
ATOM 599 C CA . ALA A 1 78 ? -2.296 22.118 -18.790 1.00 91.94 78 ALA A CA 1
ATOM 600 C C . ALA A 1 78 ? -3.519 22.196 -17.861 1.00 91.94 78 ALA A C 1
ATOM 602 O O . ALA A 1 78 ? -4.439 21.391 -17.976 1.00 91.94 78 ALA A O 1
ATOM 603 N N . ALA A 1 79 ? -3.601 23.229 -17.019 1.00 91.75 79 ALA A N 1
ATOM 604 C CA . ALA A 1 79 ? -4.771 23.477 -16.182 1.00 91.75 79 ALA A CA 1
ATOM 605 C C . ALA A 1 79 ? -6.041 23.764 -17.005 1.00 91.75 79 ALA A C 1
ATOM 607 O O . ALA A 1 79 ? -7.131 23.353 -16.616 1.00 91.75 79 ALA A O 1
ATOM 608 N N . LEU A 1 80 ? -5.920 24.440 -18.153 1.00 93.12 80 LEU A N 1
ATOM 609 C CA . LEU A 1 80 ? -7.050 24.658 -19.059 1.00 93.12 80 LEU A CA 1
ATOM 610 C C . LEU A 1 80 ? -7.551 23.339 -19.665 1.00 93.12 80 LEU A C 1
ATOM 612 O O . LEU A 1 80 ? -8.760 23.126 -19.718 1.00 93.12 80 LEU A O 1
ATOM 616 N N . ILE A 1 81 ? -6.645 22.448 -20.077 1.00 91.31 81 ILE A N 1
ATOM 617 C CA . ILE A 1 81 ? -7.003 21.112 -20.580 1.00 91.31 81 ILE A CA 1
ATOM 618 C C . ILE A 1 81 ? -7.700 20.313 -19.472 1.00 91.31 81 ILE A C 1
ATOM 620 O O . ILE A 1 81 ? -8.801 19.809 -19.683 1.00 91.31 81 ILE A O 1
ATOM 624 N N . GLN A 1 82 ? -7.112 20.276 -18.272 1.00 92.44 82 GLN A N 1
ATOM 625 C CA . GLN A 1 82 ? -7.684 19.590 -17.111 1.00 92.44 82 GLN A CA 1
ATOM 626 C C . GLN A 1 82 ? -9.069 20.137 -16.726 1.00 92.44 82 GLN A C 1
ATOM 628 O O . GLN A 1 82 ? -9.948 19.356 -16.372 1.00 92.44 82 GLN A O 1
ATOM 633 N N . SER A 1 83 ? -9.315 21.445 -16.868 1.00 91.69 83 SER A N 1
ATOM 634 C CA . SER A 1 83 ? -10.629 22.053 -16.589 1.00 91.69 83 SER A CA 1
ATOM 635 C C . SER A 1 83 ? -11.758 21.573 -17.509 1.00 91.69 83 SER A C 1
ATOM 637 O O . SER A 1 83 ? -12.930 21.788 -17.209 1.00 91.69 83 SER A O 1
ATOM 639 N N . GLY A 1 84 ? -11.419 20.909 -18.620 1.00 92.56 84 GLY A N 1
ATOM 640 C CA . GLY A 1 84 ? -12.388 20.254 -19.493 1.00 92.56 84 GLY A CA 1
ATOM 641 C C . GLY A 1 84 ? -12.966 18.957 -18.913 1.00 92.56 84 GLY A C 1
ATOM 642 O O . GLY A 1 84 ? -13.964 18.460 -19.434 1.00 92.56 84 GLY A O 1
ATOM 643 N N . TYR A 1 85 ? -12.373 18.414 -17.846 1.00 92.56 85 TYR A N 1
ATOM 644 C CA . TYR A 1 85 ? -12.831 17.197 -17.181 1.00 92.56 85 TYR A CA 1
ATOM 645 C C . TYR A 1 85 ? -13.704 17.515 -15.959 1.00 92.56 85 TYR A C 1
ATOM 647 O O . TYR A 1 85 ? -13.447 18.449 -15.203 1.00 92.56 85 TYR A O 1
ATOM 655 N N . THR A 1 86 ? -14.702 16.667 -15.701 1.00 93.00 86 THR A N 1
ATOM 656 C CA . THR A 1 86 ? -15.292 16.541 -14.355 1.00 93.00 86 THR A CA 1
ATOM 657 C C . THR A 1 86 ? -14.292 15.870 -13.412 1.00 93.00 86 THR A C 1
ATOM 659 O O . THR A 1 86 ? -13.476 15.072 -13.879 1.00 93.00 86 THR A O 1
ATOM 662 N N . ARG A 1 87 ? -14.412 16.089 -12.097 1.00 90.75 87 ARG A N 1
ATOM 663 C CA . ARG A 1 87 ? -13.574 15.436 -11.075 1.00 90.75 87 ARG A CA 1
ATOM 664 C C . ARG A 1 87 ? -13.499 13.919 -11.267 1.00 90.75 87 ARG A C 1
ATOM 666 O O . ARG A 1 87 ? -12.411 13.357 -11.310 1.00 90.75 87 ARG A O 1
ATOM 673 N N . GLU A 1 88 ? -14.649 13.274 -11.432 1.00 91.69 88 GLU A N 1
ATOM 674 C CA . GLU A 1 88 ? -14.771 11.818 -11.519 1.00 91.69 88 GLU A CA 1
ATOM 675 C C . GLU A 1 88 ? -14.124 11.283 -12.798 1.00 91.69 88 GLU A C 1
ATOM 677 O O . GLU A 1 88 ? -13.386 10.303 -12.758 1.00 91.69 88 GLU A O 1
ATOM 682 N N . ALA A 1 89 ? -14.363 11.944 -13.935 1.00 93.81 89 ALA A N 1
ATOM 683 C CA . ALA A 1 89 ? -13.732 11.585 -15.205 1.00 93.81 89 ALA A CA 1
ATOM 684 C C . ALA A 1 89 ? -12.209 11.760 -15.166 1.00 93.81 89 ALA A C 1
ATOM 686 O O . ALA A 1 89 ? -11.488 10.928 -15.704 1.00 93.81 89 ALA A O 1
ATOM 687 N N . TYR A 1 90 ? -11.720 12.817 -14.517 1.00 94.38 90 TYR A N 1
ATOM 688 C CA . TYR A 1 90 ? -10.288 13.062 -14.401 1.00 94.38 90 TYR A CA 1
ATOM 689 C C . TYR A 1 90 ? -9.606 12.052 -13.471 1.00 94.38 90 TYR A C 1
ATOM 691 O O . TYR A 1 90 ? -8.564 11.505 -13.816 1.00 94.38 90 TYR A O 1
ATOM 699 N N . LEU A 1 91 ? -10.222 11.731 -12.328 1.00 94.19 91 LEU A N 1
ATOM 700 C CA . LEU A 1 91 ? -9.737 10.660 -11.458 1.00 94.19 91 LEU A CA 1
ATOM 701 C C . LEU A 1 91 ? -9.722 9.315 -12.196 1.00 94.19 91 LEU A C 1
ATOM 703 O O . LEU A 1 91 ? -8.736 8.590 -12.111 1.00 94.19 91 LEU A O 1
ATOM 707 N N . ARG A 1 92 ? -10.775 8.999 -12.958 1.00 95.38 92 ARG A N 1
ATOM 708 C CA . ARG A 1 92 ? -10.835 7.778 -13.771 1.00 95.38 92 ARG A CA 1
ATOM 709 C C . ARG A 1 92 ? -9.698 7.705 -14.786 1.00 95.38 92 ARG A C 1
ATOM 711 O O . ARG A 1 92 ? -9.058 6.663 -14.864 1.00 95.38 92 ARG A O 1
ATOM 718 N N . GLU A 1 93 ? -9.415 8.799 -15.492 1.00 96.12 93 GLU A N 1
ATOM 719 C CA . GLU A 1 93 ? -8.285 8.884 -16.427 1.00 96.12 93 GLU A CA 1
ATOM 720 C C . GLU A 1 93 ? -6.958 8.564 -15.723 1.00 96.12 93 GLU A C 1
ATOM 722 O O . GLU A 1 93 ? -6.190 7.725 -16.186 1.00 96.12 93 GLU A O 1
ATOM 727 N N . ILE A 1 94 ? -6.715 9.161 -14.551 1.00 96.38 94 ILE A N 1
ATOM 728 C CA . ILE A 1 94 ? -5.512 8.897 -13.748 1.00 96.38 94 ILE A CA 1
ATOM 729 C C . ILE A 1 94 ? -5.407 7.410 -13.385 1.00 96.38 94 ILE A C 1
ATOM 731 O O . ILE A 1 94 ? -4.339 6.811 -13.526 1.00 96.38 94 ILE A O 1
ATOM 735 N N . LEU A 1 95 ? -6.505 6.800 -12.928 1.00 96.62 95 LEU A N 1
ATOM 736 C CA . LEU A 1 95 ? -6.543 5.381 -12.570 1.00 96.62 95 LEU A CA 1
ATOM 737 C C . LEU A 1 95 ? -6.313 4.471 -13.788 1.00 96.62 95 LEU A C 1
ATOM 739 O O . LEU A 1 95 ? -5.620 3.458 -13.669 1.00 96.62 95 LEU A O 1
ATOM 743 N N . ASP A 1 96 ? -6.851 4.836 -14.951 1.00 96.62 96 ASP A N 1
ATOM 744 C CA . ASP A 1 96 ? -6.688 4.096 -16.204 1.00 96.62 96 ASP A CA 1
ATOM 745 C C . ASP A 1 96 ? -5.231 4.142 -16.685 1.00 96.62 96 ASP A C 1
ATOM 747 O O . ASP A 1 96 ? -4.634 3.091 -16.939 1.00 96.62 96 ASP A O 1
ATOM 751 N N . VAL A 1 97 ? -4.622 5.332 -16.713 1.00 96.25 97 VAL A N 1
ATOM 752 C CA . VAL A 1 97 ? -3.209 5.530 -17.080 1.00 96.25 97 VAL A CA 1
ATOM 753 C C . VAL A 1 97 ? -2.270 4.827 -16.093 1.00 96.25 97 VAL A C 1
ATOM 755 O O . VAL A 1 97 ? -1.265 4.235 -16.492 1.00 96.25 97 VAL A O 1
ATOM 758 N N . MET A 1 98 ? -2.606 4.823 -14.799 1.00 95.44 98 MET A N 1
ATOM 759 C CA . MET A 1 98 ? -1.831 4.117 -13.774 1.00 95.44 98 MET A CA 1
ATOM 760 C C . MET A 1 98 ? -1.908 2.582 -13.910 1.00 95.44 98 MET A C 1
ATOM 762 O O . MET A 1 98 ? -1.074 1.869 -13.333 1.00 95.44 98 MET A O 1
ATOM 766 N N . HIS A 1 99 ? -2.886 2.063 -14.663 1.00 95.50 99 HIS A N 1
ATOM 767 C CA . HIS A 1 99 ? -3.330 0.670 -14.614 1.00 95.50 99 HIS A CA 1
ATOM 768 C C . HIS A 1 99 ? -3.698 0.252 -13.181 1.00 95.50 99 HIS A C 1
ATOM 770 O O . HIS A 1 99 ? -3.232 -0.765 -12.663 1.00 95.50 99 HIS A O 1
ATOM 776 N N . ALA A 1 100 ? -4.495 1.077 -12.505 1.00 95.56 100 ALA A N 1
ATOM 777 C CA . ALA A 1 100 ? -4.958 0.803 -11.155 1.00 95.56 100 ALA A CA 1
ATOM 778 C C . ALA A 1 100 ? -5.966 -0.348 -11.152 1.00 95.56 100 ALA A C 1
ATOM 780 O O . ALA A 1 100 ? -6.966 -0.307 -11.870 1.00 95.56 100 ALA A O 1
ATOM 781 N N . ARG A 1 101 ? -5.727 -1.346 -10.302 1.00 95.44 101 ARG A N 1
ATOM 782 C CA . ARG A 1 101 ? -6.720 -2.368 -9.962 1.00 95.44 101 ARG A CA 1
ATOM 783 C C . ARG A 1 101 ? -7.513 -1.983 -8.724 1.00 95.44 101 ARG A C 1
ATOM 785 O O . ARG A 1 101 ? -8.721 -2.154 -8.717 1.00 95.44 101 ARG A O 1
ATOM 792 N N . GLN A 1 102 ? -6.829 -1.491 -7.695 1.00 95.38 102 GLN A N 1
ATOM 793 C CA . GLN A 1 102 ? -7.459 -0.997 -6.475 1.00 95.38 102 GLN A CA 1
ATOM 794 C C . GLN A 1 102 ? -6.617 0.138 -5.880 1.00 95.38 102 GLN A C 1
ATOM 796 O O . GLN A 1 102 ? -5.389 0.109 -5.970 1.00 95.38 102 GLN A O 1
ATOM 801 N N . 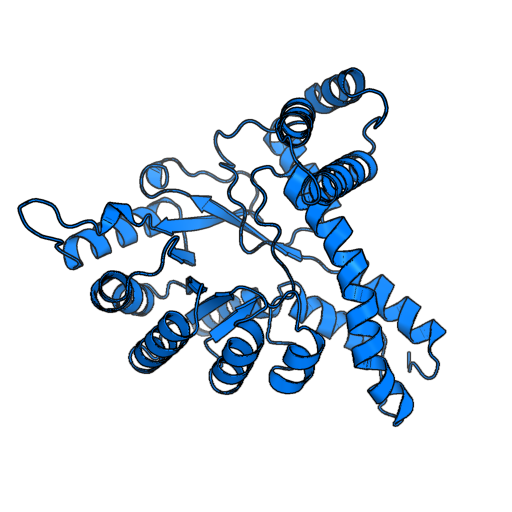VAL A 1 103 ? -7.264 1.114 -5.254 1.00 96.25 103 VAL A N 1
ATOM 802 C CA . VAL A 1 103 ? -6.643 2.227 -4.532 1.00 96.25 103 VAL A CA 1
ATOM 803 C C . VAL A 1 103 ? -7.294 2.353 -3.163 1.00 96.25 103 VAL A C 1
ATOM 805 O O . VAL A 1 103 ? -8.510 2.495 -3.070 1.00 96.25 103 VAL A O 1
ATOM 808 N N . PHE A 1 104 ? -6.484 2.307 -2.112 1.00 95.81 104 PHE A N 1
ATOM 809 C CA . PHE A 1 104 ? -6.913 2.458 -0.726 1.00 95.81 104 PHE A CA 1
ATOM 810 C C . PHE A 1 104 ? -6.753 3.909 -0.291 1.00 95.81 104 PHE A C 1
ATOM 812 O O . PHE A 1 104 ? -5.641 4.381 -0.055 1.00 95.81 104 PHE A O 1
ATOM 819 N N . ALA A 1 105 ? -7.875 4.619 -0.222 1.00 95.56 105 ALA A N 1
ATOM 820 C CA . ALA A 1 105 ? -7.911 6.033 0.106 1.00 95.56 105 ALA A CA 1
ATOM 821 C C . ALA A 1 105 ? -8.283 6.254 1.567 1.00 95.56 105 ALA A C 1
ATOM 823 O O . ALA A 1 105 ? -9.268 5.699 2.060 1.00 95.56 105 ALA A O 1
ATOM 824 N N . CYS A 1 106 ? -7.492 7.075 2.244 1.00 94.94 106 CYS A N 1
ATOM 825 C CA . CYS A 1 106 ? -7.684 7.424 3.637 1.00 94.94 106 CYS A CA 1
ATOM 826 C C . CYS A 1 106 ? -9.039 8.104 3.850 1.00 94.94 106 CYS A C 1
ATOM 828 O O . CYS A 1 106 ? -9.368 9.093 3.199 1.00 94.94 106 CYS A O 1
ATOM 830 N N . VAL A 1 107 ? -9.804 7.585 4.804 1.00 94.38 107 VAL A N 1
ATOM 831 C CA . VAL A 1 107 ? -11.052 8.179 5.285 1.00 94.38 107 VAL A CA 1
ATOM 832 C C . VAL A 1 107 ? -10.927 8.363 6.785 1.00 94.38 107 VAL A C 1
ATOM 834 O O . VAL A 1 107 ? -10.632 7.406 7.501 1.00 94.38 107 VAL A O 1
ATOM 837 N N . SER A 1 108 ? -11.149 9.575 7.286 1.00 92.94 108 SER A N 1
ATOM 838 C CA . SER A 1 108 ? -11.174 9.795 8.731 1.00 92.94 108 SER A CA 1
ATOM 839 C C . SER A 1 108 ? -12.478 9.276 9.352 1.00 92.94 108 SER A C 1
ATOM 841 O O . SER A 1 108 ? -13.519 9.199 8.697 1.00 92.94 108 SER A O 1
ATOM 843 N N . LEU A 1 109 ? -12.470 8.996 10.661 1.00 91.88 109 LEU A N 1
ATOM 844 C CA . LEU A 1 109 ? -13.688 8.622 11.403 1.00 91.88 109 LEU A CA 1
ATOM 845 C C . LEU A 1 109 ? -14.834 9.636 11.234 1.00 91.88 109 LEU A C 1
ATOM 847 O O . LEU A 1 109 ? -16.001 9.252 11.214 1.00 91.88 109 LEU A O 1
ATOM 851 N N . ARG A 1 110 ? -14.507 10.926 11.086 1.00 89.62 110 ARG A N 1
ATOM 852 C CA . ARG A 1 110 ? -15.491 12.012 10.932 1.00 89.62 110 ARG A CA 1
ATOM 853 C C . ARG A 1 110 ? -16.154 12.010 9.557 1.00 89.62 110 ARG A C 1
ATOM 855 O O . ARG A 1 110 ? -17.313 12.394 9.432 1.00 89.62 110 ARG A O 1
ATOM 862 N N . GLU A 1 111 ? -15.420 11.590 8.535 1.00 90.25 111 GLU A N 1
ATOM 863 C CA . GLU A 1 111 ? -15.873 11.592 7.143 1.00 90.25 111 GLU A CA 1
ATOM 864 C C . GLU A 1 111 ? -16.534 10.276 6.739 1.00 90.25 111 GLU A C 1
ATOM 866 O O . GLU A 1 111 ? -17.231 10.241 5.731 1.00 90.25 111 GLU A O 1
ATOM 871 N N . ALA A 1 112 ? -16.383 9.214 7.535 1.00 91.00 112 ALA A N 1
ATOM 872 C CA . ALA A 1 112 ? -16.862 7.874 7.204 1.00 91.00 112 ALA A CA 1
ATOM 873 C C . ALA A 1 112 ? -18.356 7.798 6.838 1.00 91.00 112 ALA A C 1
ATOM 875 O O . ALA A 1 112 ? -18.740 6.983 6.008 1.00 91.00 112 ALA A O 1
ATOM 876 N N . GLU A 1 113 ? -19.204 8.656 7.412 1.00 89.25 113 GLU A N 1
ATOM 877 C CA . GLU A 1 113 ? -20.636 8.715 7.076 1.00 89.25 113 GLU A CA 1
ATOM 878 C C . GLU A 1 113 ? -20.926 9.326 5.698 1.00 89.25 113 GLU A C 1
ATOM 880 O O . GLU A 1 113 ? -21.949 9.023 5.090 1.00 89.25 113 GLU A O 1
ATOM 885 N N . HIS A 1 114 ? -20.027 10.173 5.203 1.00 86.62 114 HIS A N 1
ATOM 886 C CA . HIS A 1 114 ? -20.177 10.903 3.945 1.00 86.62 114 HIS A CA 1
ATOM 887 C C . HIS A 1 114 ? -19.283 10.347 2.830 1.00 86.62 114 HIS A C 1
ATOM 889 O O . HIS A 1 114 ? -19.354 10.825 1.699 1.00 86.62 114 HIS A O 1
ATOM 895 N N . ALA A 1 115 ? -18.440 9.359 3.138 1.00 85.62 115 ALA A N 1
ATOM 896 C CA . ALA A 1 115 ? -17.530 8.751 2.182 1.00 85.62 115 ALA A CA 1
ATOM 897 C C . ALA A 1 115 ? -18.320 8.009 1.094 1.00 85.62 115 ALA A C 1
ATOM 899 O O . ALA A 1 115 ? -18.972 6.998 1.356 1.00 85.62 115 ALA A O 1
ATOM 900 N N . ALA A 1 116 ? -18.251 8.515 -0.136 1.00 82.50 116 ALA A N 1
ATOM 901 C CA . ALA A 1 116 ? -18.882 7.914 -1.301 1.00 82.50 116 ALA A CA 1
ATOM 902 C C . ALA A 1 116 ? -17.895 7.895 -2.470 1.00 82.50 116 ALA A C 1
ATOM 904 O O . ALA A 1 116 ? -17.425 8.936 -2.928 1.00 82.50 116 ALA A O 1
ATOM 905 N N . PHE A 1 117 ? -17.600 6.699 -2.972 1.00 85.12 117 PHE A N 1
ATOM 906 C CA . PHE A 1 117 ? -16.643 6.501 -4.055 1.00 85.12 117 PHE A CA 1
ATOM 907 C C . PHE A 1 117 ? -17.377 6.236 -5.366 1.00 85.12 117 PHE A C 1
ATOM 909 O O . PHE A 1 117 ? -18.174 5.306 -5.469 1.00 85.12 117 PHE A O 1
ATOM 916 N N . ALA A 1 118 ? -17.124 7.076 -6.371 1.00 85.19 118 ALA A N 1
ATOM 917 C CA . ALA A 1 118 ? -17.774 6.971 -7.678 1.00 85.19 118 ALA A CA 1
ATOM 918 C C . ALA A 1 118 ? -17.158 5.888 -8.585 1.00 85.19 118 ALA A C 1
ATOM 920 O O . ALA A 1 118 ? -17.806 5.441 -9.532 1.00 85.19 118 ALA A O 1
ATOM 921 N N . ASP A 1 119 ? -15.908 5.500 -8.328 1.00 91.12 119 ASP A N 1
ATOM 922 C CA . ASP A 1 119 ? -15.170 4.473 -9.066 1.00 91.12 119 ASP A CA 1
ATOM 923 C C . ASP A 1 119 ? -14.935 3.274 -8.134 1.00 91.12 119 ASP A C 1
ATOM 925 O O . ASP A 1 119 ? -14.513 3.440 -6.990 1.00 91.12 119 ASP A O 1
ATOM 929 N N . ASP A 1 120 ? -15.249 2.073 -8.610 1.00 91.75 120 ASP A N 1
ATOM 930 C CA . ASP A 1 120 ? -15.243 0.822 -7.841 1.00 91.75 120 ASP A CA 1
ATOM 931 C C . ASP A 1 120 ? -13.833 0.336 -7.477 1.00 91.75 120 ASP A C 1
ATOM 933 O O . ASP A 1 120 ? -13.652 -0.421 -6.519 1.00 91.75 120 ASP A O 1
ATOM 937 N N . ARG A 1 121 ? -12.816 0.831 -8.186 1.00 94.56 121 ARG A N 1
ATOM 938 C CA . ARG A 1 121 ? -11.406 0.592 -7.858 1.00 94.56 121 ARG A CA 1
ATOM 939 C C . ARG A 1 121 ? -10.960 1.342 -6.611 1.00 94.56 121 ARG A C 1
ATOM 941 O O . ARG A 1 121 ? -9.861 1.095 -6.128 1.00 94.56 121 ARG A O 1
ATOM 948 N N . VAL A 1 122 ? -11.756 2.263 -6.078 1.00 94.69 122 VAL A N 1
ATOM 949 C CA . VAL A 1 122 ? -11.409 2.993 -4.860 1.00 94.69 122 VAL A CA 1
ATOM 950 C C . VAL A 1 122 ? -12.064 2.324 -3.655 1.00 94.69 122 VAL A C 1
ATOM 952 O O . VAL A 1 122 ? -13.285 2.220 -3.575 1.00 94.69 122 VAL A O 1
ATOM 955 N N . ALA A 1 123 ? -11.243 1.887 -2.702 1.00 94.25 123 ALA A N 1
ATOM 956 C CA . ALA A 1 123 ? -11.685 1.354 -1.419 1.00 94.25 123 ALA A CA 1
ATOM 957 C C . ALA A 1 123 ? -11.299 2.303 -0.271 1.00 94.25 123 ALA A C 1
ATOM 959 O O . ALA A 1 123 ? -10.220 2.899 -0.302 1.00 94.25 123 ALA A O 1
ATOM 960 N N . PRO A 1 124 ? -12.139 2.422 0.769 1.00 95.50 124 PRO A N 1
ATOM 961 C CA . PRO A 1 124 ? -11.797 3.192 1.955 1.00 95.50 124 PRO A CA 1
ATOM 962 C C . PRO A 1 124 ? -10.785 2.455 2.833 1.00 95.50 124 PRO A C 1
ATOM 964 O O . PRO A 1 124 ? -10.960 1.281 3.166 1.00 95.50 124 PRO A O 1
ATOM 967 N N . LEU A 1 125 ? -9.776 3.200 3.268 1.00 96.06 125 LEU A N 1
ATOM 968 C CA . LEU A 1 125 ? -8.850 2.856 4.338 1.00 96.06 125 LEU A CA 1
ATOM 969 C C . LEU A 1 125 ? -9.175 3.746 5.537 1.00 96.06 125 LEU A C 1
ATOM 971 O O . LEU A 1 125 ? -8.902 4.947 5.520 1.00 96.06 125 LEU A O 1
ATOM 975 N N . LEU A 1 126 ? -9.804 3.185 6.568 1.00 96.50 126 LEU A N 1
ATOM 976 C CA . LEU A 1 126 ? -10.253 3.979 7.711 1.00 96.50 126 LEU A CA 1
ATOM 977 C C . LEU A 1 126 ? -9.061 4.350 8.600 1.00 96.50 126 LEU A C 1
ATOM 979 O O . LEU A 1 126 ? -8.435 3.479 9.202 1.00 96.50 126 LEU A O 1
ATOM 983 N N . VAL A 1 127 ? -8.757 5.641 8.702 1.00 95.50 127 VAL A N 1
ATOM 984 C CA . VAL A 1 127 ? -7.613 6.139 9.470 1.00 95.50 127 VAL A CA 1
ATOM 985 C C . VAL A 1 127 ? -7.998 6.352 10.926 1.00 95.50 127 VAL A C 1
ATOM 987 O O . VAL A 1 127 ? -8.935 7.088 11.249 1.00 95.50 127 VAL A O 1
ATOM 990 N N . ILE A 1 128 ? -7.229 5.726 11.812 1.00 94.81 128 ILE A N 1
ATOM 991 C CA . ILE A 1 128 ? -7.354 5.851 13.257 1.00 94.81 128 ILE A CA 1
ATOM 992 C C . ILE A 1 128 ? -6.263 6.794 13.754 1.00 94.81 128 ILE A C 1
ATOM 994 O O . ILE A 1 128 ? -5.093 6.421 13.861 1.00 94.81 128 ILE A O 1
ATOM 998 N N . SER A 1 129 ? -6.671 8.027 14.047 1.00 88.88 129 SER A N 1
ATOM 999 C CA . SER A 1 129 ? -5.782 9.057 14.580 1.00 88.88 129 SER A CA 1
ATOM 1000 C C . SER A 1 129 ? -5.362 8.745 16.019 1.00 88.88 129 SER A C 1
ATOM 1002 O O . SER A 1 129 ? -6.150 8.222 16.813 1.00 88.88 129 SER A O 1
ATOM 1004 N N . SER A 1 130 ? -4.138 9.138 16.377 1.00 81.00 130 SER A N 1
ATOM 1005 C CA . SER A 1 130 ? -3.599 9.050 17.743 1.00 81.00 130 SER A CA 1
ATOM 1006 C C . SER A 1 130 ? -4.457 9.778 18.779 1.00 81.00 130 SER A C 1
ATOM 1008 O O . SER A 1 130 ? -4.542 9.362 19.937 1.00 81.00 130 SER A O 1
ATOM 1010 N N . ASP A 1 131 ? -5.136 10.846 18.363 1.00 85.75 131 ASP A N 1
ATOM 1011 C CA . ASP A 1 131 ? -5.948 11.679 19.249 1.00 85.75 131 ASP A CA 1
ATOM 1012 C C . ASP A 1 131 ? -7.138 10.908 19.836 1.00 85.75 131 ASP A C 1
ATOM 1014 O O . ASP A 1 131 ? -7.604 11.227 20.931 1.00 85.75 131 ASP A O 1
ATOM 1018 N N . LEU A 1 132 ? -7.594 9.850 19.153 1.00 86.69 132 LEU A N 1
ATOM 1019 C CA . LEU A 1 132 ? -8.716 9.019 19.593 1.00 86.69 132 LEU A CA 1
ATOM 1020 C C . LEU A 1 132 ? -8.448 8.320 20.933 1.00 86.69 132 LEU A C 1
ATOM 1022 O O . LEU A 1 132 ? -9.376 8.078 21.705 1.00 86.69 132 LEU A O 1
ATOM 1026 N N . PHE A 1 133 ? -7.183 8.003 21.209 1.00 88.12 133 PHE A N 1
ATOM 1027 C CA . PHE A 1 133 ? -6.759 7.275 22.406 1.00 88.12 133 PHE A CA 1
ATOM 1028 C C . PHE A 1 133 ? -5.999 8.159 23.391 1.00 88.12 133 PHE A C 1
ATOM 1030 O O . PHE A 1 133 ? -5.401 7.659 24.340 1.00 88.12 133 PHE A O 1
ATOM 1037 N N . THR A 1 134 ? -6.027 9.480 23.208 1.00 82.69 134 THR A N 1
ATOM 1038 C CA . THR A 1 134 ? -5.419 10.384 24.181 1.00 82.69 134 THR A CA 1
ATOM 1039 C C . THR A 1 134 ? -6.309 10.448 25.430 1.00 82.69 134 THR A C 1
ATOM 1041 O O . THR A 1 134 ? -7.453 10.905 25.345 1.00 82.69 134 THR A O 1
ATOM 1044 N N . PRO A 1 135 ? -5.831 9.997 26.607 1.00 75.12 135 PRO A N 1
ATOM 1045 C CA . PRO A 1 135 ? -6.647 9.959 27.811 1.00 75.12 135 PRO A CA 1
ATOM 1046 C C . PRO A 1 135 ? -7.022 11.372 28.255 1.00 75.12 135 PRO A C 1
ATOM 1048 O O . PRO A 1 135 ? -6.171 12.200 28.582 1.00 75.12 135 PRO A O 1
ATOM 1051 N N . GLY A 1 136 ? -8.328 11.632 28.308 1.00 72.94 136 GLY A N 1
ATOM 1052 C CA . GLY A 1 136 ? -8.872 12.814 28.961 1.00 72.94 136 GLY A CA 1
ATOM 1053 C C . GLY A 1 136 ? -8.899 12.658 30.484 1.00 72.94 136 GLY A C 1
ATOM 1054 O O . GLY A 1 136 ? -8.293 11.762 31.071 1.00 72.94 136 GLY A O 1
ATOM 1055 N N . ARG A 1 137 ? -9.694 13.498 31.155 1.00 64.69 137 ARG A N 1
ATOM 1056 C CA . ARG A 1 137 ? -9.857 13.456 32.622 1.00 64.69 137 ARG A CA 1
ATOM 1057 C C . ARG A 1 137 ? -10.384 12.111 33.154 1.00 64.69 137 ARG A C 1
ATOM 1059 O O . ARG A 1 137 ? -10.167 11.810 34.324 1.00 64.69 137 ARG A O 1
ATOM 1066 N N . TYR A 1 138 ? -11.071 11.338 32.315 1.00 69.62 138 TYR A N 1
ATOM 1067 C CA . TYR A 1 138 ? -11.714 10.070 32.672 1.00 69.62 138 TYR A CA 1
ATOM 1068 C C . TYR A 1 138 ? -11.003 8.832 32.097 1.00 69.62 138 TYR A C 1
ATOM 1070 O O . TYR A 1 138 ? -11.507 7.730 32.255 1.00 69.62 138 TYR A O 1
ATOM 1078 N N . GLY A 1 139 ? -9.827 8.989 31.475 1.00 80.25 139 GLY A N 1
ATOM 1079 C CA . GLY A 1 139 ? -9.149 7.890 30.777 1.00 80.25 139 GLY A CA 1
ATOM 1080 C C . GLY A 1 139 ? -9.736 7.611 29.388 1.00 80.25 139 GLY A C 1
ATOM 1081 O O . GLY A 1 139 ? -10.400 8.475 28.814 1.00 80.25 139 GLY A O 1
ATOM 1082 N N . VAL A 1 140 ? -9.438 6.428 28.843 1.00 78.44 140 VAL A N 1
ATOM 1083 C CA . VAL A 1 140 ? -9.899 5.960 27.524 1.00 78.44 140 VAL A CA 1
ATOM 1084 C C . VAL A 1 140 ? -10.709 4.685 27.708 1.00 78.44 140 VAL A C 1
ATOM 1086 O O . VAL A 1 140 ? -10.181 3.674 28.167 1.00 78.44 140 VAL A O 1
ATOM 1089 N N . GLU A 1 141 ? -11.973 4.719 27.301 1.00 89.38 141 GLU A N 1
ATOM 1090 C CA . GLU A 1 141 ? -12.827 3.534 27.236 1.00 89.38 141 GLU A CA 1
ATOM 1091 C C . GLU A 1 141 ? -12.623 2.848 25.878 1.00 89.38 141 GLU A C 1
ATOM 1093 O O . GLU A 1 141 ? -13.274 3.179 24.885 1.00 89.38 141 GLU A O 1
ATOM 1098 N N . TYR A 1 142 ? -11.672 1.909 25.808 1.00 91.06 142 TYR A N 1
ATOM 1099 C CA . TYR A 1 142 ? -11.310 1.229 24.555 1.00 91.06 142 TYR A CA 1
ATOM 1100 C C . TYR A 1 142 ? -12.490 0.513 23.886 1.00 91.06 142 TYR A C 1
ATOM 1102 O O . TYR A 1 142 ? -12.548 0.478 22.661 1.00 91.06 142 TYR A O 1
ATOM 1110 N N . ALA A 1 143 ? -13.450 0.004 24.665 1.00 90.19 143 ALA A N 1
ATOM 1111 C CA . ALA A 1 143 ? -14.661 -0.618 24.134 1.00 90.19 143 ALA A CA 1
ATOM 1112 C C . ALA A 1 143 ? -15.542 0.389 23.372 1.00 90.19 143 ALA A C 1
ATOM 1114 O O . ALA A 1 143 ? -15.954 0.114 22.249 1.00 90.19 143 ALA A O 1
ATOM 1115 N N . GLU A 1 144 ? -15.756 1.587 23.928 1.00 91.75 144 GLU A N 1
ATOM 1116 C CA . GLU A 1 144 ? -16.509 2.644 23.240 1.00 91.75 144 GLU A CA 1
ATOM 1117 C C . GLU A 1 144 ? -15.798 3.095 21.959 1.00 91.75 144 GLU A C 1
ATOM 1119 O O . GLU A 1 144 ? -16.443 3.320 20.935 1.00 91.75 144 GLU A O 1
ATOM 1124 N N . ARG A 1 145 ? -14.460 3.198 21.995 1.00 93.81 145 ARG A N 1
ATOM 1125 C CA . ARG A 1 145 ? -13.674 3.521 20.795 1.00 93.81 145 ARG A CA 1
ATOM 1126 C C . ARG A 1 145 ? -13.779 2.416 19.744 1.00 93.81 145 ARG A C 1
ATOM 1128 O O . ARG A 1 145 ? -13.899 2.726 18.565 1.00 93.81 145 ARG A O 1
ATOM 1135 N N . ALA A 1 146 ? -13.776 1.146 20.144 1.00 95.00 146 ALA A N 1
ATOM 1136 C CA . ALA A 1 146 ? -13.952 0.031 19.219 1.00 95.00 146 ALA A CA 1
ATOM 1137 C C . ALA A 1 146 ? -15.325 0.077 18.525 1.00 95.00 146 ALA A C 1
ATOM 1139 O O . ALA A 1 146 ? -15.399 -0.142 17.317 1.00 95.00 146 ALA A O 1
ATOM 1140 N N . ASP A 1 147 ? -16.394 0.420 19.250 1.00 94.88 147 ASP A N 1
ATOM 1141 C CA . ASP A 1 147 ? -17.737 0.582 18.679 1.00 94.88 147 ASP A CA 1
ATOM 1142 C C . ASP A 1 147 ? -17.829 1.778 17.718 1.00 94.88 147 ASP A C 1
ATOM 1144 O O . ASP A 1 147 ? -18.462 1.683 16.662 1.00 94.88 147 ASP A O 1
ATOM 1148 N N . GLU A 1 148 ? -17.162 2.890 18.039 1.00 95.12 148 GLU A N 1
ATOM 1149 C CA . GLU A 1 148 ? -17.051 4.052 17.148 1.00 95.12 148 GLU A CA 1
ATOM 1150 C C . GLU A 1 148 ? -16.349 3.681 15.832 1.00 95.12 148 GLU A C 1
ATOM 1152 O O . GLU A 1 148 ? -16.871 3.963 14.750 1.00 95.12 148 GLU A O 1
ATOM 1157 N N . ILE A 1 149 ? -15.210 2.983 15.916 1.00 96.50 149 ILE A N 1
ATOM 1158 C CA . ILE A 1 149 ? -14.447 2.533 14.744 1.00 96.50 149 ILE A CA 1
ATOM 1159 C C . ILE A 1 149 ? -15.255 1.523 13.926 1.00 96.50 149 ILE A C 1
ATOM 1161 O O . ILE A 1 149 ? -15.331 1.649 12.705 1.00 96.50 149 ILE A O 1
ATOM 1165 N N . ARG A 1 150 ? -15.905 0.553 14.582 1.00 96.94 150 ARG A N 1
ATOM 1166 C CA . ARG A 1 150 ? -16.793 -0.431 13.943 1.00 96.94 150 ARG A CA 1
ATOM 1167 C C . ARG A 1 150 ? -17.897 0.260 13.146 1.00 96.94 150 ARG A C 1
ATOM 1169 O O . ARG A 1 150 ? -18.104 -0.050 11.976 1.00 96.94 150 ARG A O 1
ATOM 1176 N N . SER A 1 151 ? -18.593 1.205 13.776 1.00 96.38 151 SER A N 1
ATOM 1177 C CA . SER A 1 151 ? -19.680 1.963 13.153 1.00 96.38 151 SER A CA 1
ATOM 1178 C C . SER A 1 151 ? -19.188 2.754 11.941 1.00 96.38 151 SER A C 1
ATOM 1180 O O . SER A 1 151 ? -19.799 2.698 10.875 1.00 96.38 151 SER A O 1
ATOM 1182 N N . ALA A 1 152 ? -18.046 3.436 12.063 1.00 96.31 152 ALA A N 1
ATOM 1183 C CA . ALA A 1 152 ? -17.438 4.165 10.956 1.00 96.31 152 ALA A CA 1
ATOM 1184 C C . ALA A 1 152 ? -17.035 3.236 9.799 1.00 96.31 152 ALA A C 1
ATOM 1186 O O . ALA A 1 152 ? -17.398 3.506 8.655 1.00 96.31 152 ALA A O 1
ATOM 1187 N N . ALA A 1 153 ? -16.368 2.113 10.090 1.00 96.38 153 ALA A N 1
ATOM 1188 C CA . ALA A 1 153 ? -15.969 1.132 9.083 1.00 96.38 153 ALA A CA 1
ATOM 1189 C C . ALA A 1 153 ? -17.179 0.578 8.318 1.00 96.38 153 ALA A C 1
ATOM 1191 O O . ALA A 1 153 ? -17.145 0.475 7.096 1.00 96.38 153 ALA A O 1
ATOM 1192 N N . GLN A 1 154 ? -18.284 0.293 9.013 1.00 95.19 154 GLN A N 1
ATOM 1193 C CA . GLN A 1 154 ? -19.525 -0.164 8.384 1.00 95.19 154 GLN A CA 1
ATOM 1194 C C . GLN A 1 154 ? -20.177 0.913 7.509 1.00 95.19 154 GLN A C 1
ATOM 1196 O O . GLN A 1 154 ? -20.679 0.590 6.434 1.00 95.19 154 GLN A O 1
ATOM 1201 N N . LYS A 1 155 ? -20.157 2.182 7.938 1.00 94.56 155 LYS A N 1
ATOM 1202 C CA . LYS A 1 155 ? -20.739 3.303 7.182 1.00 94.56 155 LYS A CA 1
ATOM 1203 C C . LYS A 1 155 ? -20.014 3.561 5.863 1.00 94.56 155 LYS A C 1
ATOM 1205 O O . LYS A 1 155 ? -20.681 3.723 4.847 1.00 94.56 155 LYS A O 1
ATOM 1210 N N . CYS A 1 156 ? -18.680 3.565 5.867 1.00 93.25 156 CYS A N 1
ATOM 1211 C CA . CYS A 1 156 ? -17.906 3.760 4.639 1.00 93.25 156 CYS A CA 1
ATOM 1212 C C . CYS A 1 156 ? -17.661 2.456 3.864 1.00 93.25 156 CYS A C 1
ATOM 1214 O O . CYS A 1 156 ? -17.270 2.506 2.704 1.00 93.25 156 CYS A O 1
ATOM 1216 N N . GLY A 1 157 ? -17.897 1.287 4.469 1.00 93.50 157 GLY A N 1
ATOM 1217 C CA . GLY A 1 157 ? -17.611 -0.016 3.864 1.00 93.50 157 GLY A CA 1
ATOM 1218 C C . GLY A 1 157 ? -16.132 -0.418 3.920 1.00 93.50 157 GLY A C 1
ATOM 1219 O O . GLY A 1 157 ? -15.688 -1.224 3.101 1.00 93.50 157 GLY A O 1
ATOM 1220 N N . ALA A 1 158 ? -15.360 0.134 4.861 1.00 94.69 158 ALA A N 1
ATOM 1221 C CA . ALA A 1 158 ? -13.948 -0.191 5.034 1.00 94.69 158 ALA A CA 1
ATOM 1222 C C . ALA A 1 158 ? -13.751 -1.619 5.547 1.00 94.69 158 ALA A C 1
ATOM 1224 O O . ALA A 1 158 ? -14.368 -2.050 6.521 1.00 94.69 158 ALA A O 1
ATOM 1225 N N . LYS A 1 159 ? -12.831 -2.332 4.894 1.00 95.62 159 LYS A N 1
ATOM 1226 C CA . LYS A 1 159 ? -12.286 -3.620 5.350 1.00 95.62 159 LYS A CA 1
ATOM 1227 C C . LYS A 1 159 ? -10.862 -3.486 5.884 1.00 95.62 159 LYS A C 1
ATOM 1229 O O . LYS A 1 159 ? -10.333 -4.430 6.465 1.00 95.62 159 LYS A O 1
ATOM 1234 N N . ASP A 1 160 ? -10.269 -2.314 5.711 1.00 96.69 160 ASP A N 1
ATOM 1235 C CA . ASP A 1 160 ? -8.895 -2.008 6.055 1.00 96.69 160 ASP A CA 1
ATOM 1236 C C . ASP A 1 160 ? -8.889 -0.785 6.972 1.00 96.69 160 ASP A C 1
ATOM 1238 O O . ASP A 1 160 ? -9.587 0.204 6.723 1.00 96.69 160 ASP A O 1
ATOM 1242 N N . ILE A 1 161 ? -8.099 -0.860 8.040 1.00 97.25 161 ILE A N 1
ATOM 1243 C CA . ILE A 1 161 ? -7.902 0.245 8.976 1.00 97.25 161 ILE A CA 1
ATOM 1244 C C . ILE A 1 161 ? -6.423 0.600 9.043 1.00 97.25 161 ILE A C 1
ATOM 1246 O O . ILE A 1 161 ? -5.579 -0.291 9.063 1.00 97.25 161 ILE A O 1
ATOM 1250 N N . LEU A 1 162 ? -6.103 1.888 9.110 1.00 97.00 162 LEU A N 1
ATOM 1251 C CA . LEU A 1 162 ? -4.743 2.387 9.278 1.00 97.00 162 LEU A CA 1
ATOM 1252 C C . LEU A 1 162 ? -4.568 2.940 10.685 1.00 97.00 162 LEU A C 1
ATOM 1254 O O . LEU A 1 162 ? -5.245 3.890 11.071 1.00 97.00 162 LEU A O 1
ATOM 1258 N N . MET A 1 163 ? -3.621 2.379 11.431 1.00 94.94 163 MET A N 1
ATOM 1259 C CA . MET A 1 163 ? -3.121 3.004 12.647 1.00 94.94 163 MET A CA 1
ATOM 1260 C C . MET A 1 163 ? -2.033 4.007 12.267 1.00 94.94 163 MET A C 1
ATOM 1262 O O . MET A 1 163 ? -0.945 3.608 11.858 1.00 94.94 163 MET A O 1
ATOM 1266 N N . GLU A 1 164 ? -2.341 5.298 12.388 1.00 88.25 164 GLU A N 1
ATOM 1267 C CA . GLU A 1 164 ? -1.446 6.375 11.947 1.00 88.25 164 GLU A CA 1
ATOM 1268 C C . GLU A 1 164 ? -0.164 6.441 12.788 1.00 88.25 164 GLU A C 1
ATOM 1270 O O . GLU A 1 164 ? 0.926 6.611 12.254 1.00 88.25 164 GLU A O 1
ATOM 1275 N N . HIS A 1 165 ? -0.292 6.244 14.102 1.00 91.06 165 HIS A N 1
ATOM 1276 C CA . HIS A 1 165 ? 0.824 6.264 15.045 1.00 91.06 165 HIS A CA 1
ATOM 1277 C C . HIS A 1 165 ? 0.765 5.048 15.957 1.00 91.06 165 HIS A C 1
ATOM 1279 O O . HIS A 1 165 ? -0.305 4.685 16.444 1.00 91.06 165 HIS A O 1
ATOM 1285 N N . PHE A 1 166 ? 1.918 4.441 16.230 1.00 93.62 166 PHE A N 1
ATOM 1286 C CA . PHE A 1 166 ? 1.991 3.258 17.077 1.00 93.62 166 PHE A CA 1
ATOM 1287 C C . PHE A 1 166 ? 1.636 3.575 18.540 1.00 93.62 166 PHE A C 1
ATOM 1289 O O . PHE A 1 166 ? 2.347 4.318 19.217 1.00 93.62 166 PHE A O 1
ATOM 1296 N N . ASP A 1 167 ? 0.599 2.917 19.055 1.00 93.50 167 ASP A N 1
ATOM 1297 C CA . ASP A 1 167 ? 0.207 2.923 20.467 1.00 93.50 167 ASP A CA 1
ATOM 1298 C C . ASP A 1 167 ? -0.065 1.483 20.922 1.00 93.50 167 ASP A C 1
ATOM 1300 O O . ASP A 1 167 ? -0.996 0.819 20.468 1.00 93.50 167 ASP A O 1
ATOM 1304 N N . GLU A 1 168 ? 0.771 0.987 21.833 1.00 93.88 168 GLU A N 1
ATOM 1305 C CA . GLU A 1 168 ? 0.707 -0.390 22.330 1.00 93.88 168 GLU A CA 1
ATOM 1306 C C . GLU A 1 168 ? -0.638 -0.717 22.995 1.00 93.88 168 GLU A C 1
ATOM 1308 O O . GLU A 1 168 ? -1.188 -1.797 22.771 1.00 93.88 168 GLU A O 1
ATOM 1313 N N . ASN A 1 169 ? -1.197 0.215 23.771 1.00 93.44 169 ASN A N 1
ATOM 1314 C CA . ASN A 1 169 ? -2.433 -0.026 24.507 1.00 93.44 169 ASN A CA 1
ATOM 1315 C C . ASN A 1 169 ? -3.641 0.022 23.572 1.00 93.44 169 ASN A C 1
ATOM 1317 O O . ASN A 1 169 ? -4.502 -0.855 23.638 1.00 93.44 169 ASN A O 1
ATOM 1321 N N . ALA A 1 170 ? -3.692 1.009 22.674 1.00 94.00 170 ALA A N 1
ATOM 1322 C CA . ALA A 1 170 ? -4.750 1.086 21.672 1.00 94.00 170 ALA A CA 1
ATOM 1323 C C . ALA A 1 170 ? -4.756 -0.151 20.770 1.00 94.00 170 ALA A C 1
ATOM 1325 O O . ALA A 1 170 ? -5.813 -0.714 20.476 1.00 94.00 170 ALA A O 1
ATOM 1326 N N . LEU A 1 171 ? -3.569 -0.618 20.382 1.00 95.00 171 LEU A N 1
ATOM 1327 C CA . LEU A 1 171 ? -3.416 -1.821 19.584 1.00 95.00 171 LEU A CA 1
ATOM 1328 C C . LEU A 1 171 ? -3.919 -3.065 20.335 1.00 95.00 171 LEU A C 1
ATOM 1330 O O . LEU A 1 171 ? -4.734 -3.813 19.798 1.00 95.00 171 LEU A O 1
ATOM 1334 N N . GLN A 1 172 ? -3.470 -3.272 21.576 1.00 95.56 172 GLN A N 1
ATOM 1335 C CA . GLN A 1 172 ? -3.798 -4.460 22.366 1.00 95.56 172 GLN A CA 1
ATOM 1336 C C . GLN A 1 172 ? -5.268 -4.516 22.800 1.00 95.56 172 GLN A C 1
ATOM 1338 O O . GLN A 1 172 ? -5.874 -5.586 22.762 1.00 95.56 172 GLN A O 1
ATOM 1343 N N . PHE A 1 173 ? -5.827 -3.395 23.259 1.00 94.62 173 PHE A N 1
ATOM 1344 C CA . PHE A 1 173 ? -7.130 -3.374 23.930 1.00 94.62 173 PHE A CA 1
ATOM 1345 C C . PHE A 1 173 ? -8.287 -2.920 23.036 1.00 94.62 173 PHE A C 1
ATOM 1347 O O . PHE A 1 173 ? -9.437 -3.080 23.434 1.00 94.62 173 PHE A O 1
ATOM 1354 N N . CYS A 1 174 ? -8.010 -2.374 21.847 1.00 95.56 174 CYS A N 1
ATOM 1355 C CA . CYS A 1 174 ? -9.038 -1.913 20.912 1.00 95.56 174 CYS A CA 1
ATOM 1356 C C . CYS A 1 174 ? -8.852 -2.503 19.511 1.00 95.56 174 CYS A C 1
ATOM 1358 O O . CYS A 1 174 ? -9.692 -3.281 19.061 1.00 95.56 174 CYS A O 1
ATOM 1360 N N . LEU A 1 175 ? -7.750 -2.175 18.827 1.00 96.44 175 LEU A N 1
ATOM 1361 C CA . LEU A 1 175 ? -7.634 -2.434 17.389 1.00 96.44 175 LEU A CA 1
ATOM 1362 C C . LEU A 1 175 ? -7.498 -3.918 17.047 1.00 96.44 175 LEU A C 1
ATOM 1364 O O . LEU A 1 175 ? -8.174 -4.370 16.130 1.00 96.44 175 LEU A O 1
ATOM 1368 N N . LEU A 1 176 ? -6.662 -4.687 17.754 1.00 97.00 176 LEU A N 1
ATOM 1369 C CA . LEU A 1 176 ? -6.502 -6.118 17.465 1.00 97.00 176 LEU A CA 1
ATOM 1370 C C . LEU A 1 176 ? -7.769 -6.936 17.768 1.00 97.00 176 LEU A C 1
ATOM 1372 O O . LEU A 1 176 ? -8.178 -7.677 16.872 1.00 97.00 176 LEU A O 1
ATOM 1376 N N . PRO A 1 177 ? -8.436 -6.780 18.934 1.00 97.12 177 PRO A N 1
ATOM 1377 C CA . PRO A 1 177 ? -9.735 -7.411 19.168 1.00 97.12 177 PRO A CA 1
ATOM 1378 C C . PRO A 1 177 ? -10.763 -7.049 18.089 1.00 97.12 177 PRO A C 1
ATOM 1380 O O . PRO A 1 177 ? -11.385 -7.931 17.504 1.00 97.12 177 PRO A O 1
ATOM 1383 N N . LEU A 1 178 ? -10.885 -5.757 17.758 1.00 96.62 178 LEU A N 1
ATOM 1384 C CA . LEU A 1 178 ? -11.822 -5.286 16.739 1.00 96.62 178 LEU A CA 1
ATOM 1385 C C . LEU A 1 178 ? -11.521 -5.879 15.356 1.00 96.62 178 LEU A C 1
ATOM 1387 O O . LEU A 1 178 ? -12.437 -6.312 14.659 1.00 96.62 178 LEU A O 1
ATOM 1391 N N . CYS A 1 179 ? -10.248 -5.906 14.953 1.00 97.00 179 CYS A N 1
ATOM 1392 C CA . CYS A 1 179 ? -9.837 -6.489 13.678 1.00 97.00 179 CYS A CA 1
ATOM 1393 C C . CYS A 1 179 ? -10.149 -7.981 13.604 1.00 97.00 179 CYS A C 1
ATOM 1395 O O . CYS A 1 179 ? -10.521 -8.469 12.540 1.00 97.00 179 CYS A O 1
ATOM 1397 N N . GLU A 1 180 ? -9.997 -8.711 14.708 1.00 95.62 180 GLU A N 1
ATOM 1398 C CA . GLU A 1 180 ? -10.306 -10.138 14.756 1.00 95.62 180 GLU A CA 1
ATOM 1399 C C . GLU A 1 180 ? -11.817 -10.391 14.641 1.00 95.62 180 GLU A C 1
ATOM 1401 O O . GLU A 1 180 ? -12.238 -11.209 13.817 1.00 95.62 180 GLU A O 1
ATOM 1406 N N . ASP A 1 181 ? -12.625 -9.641 15.395 1.00 95.06 181 ASP A N 1
ATOM 1407 C CA . ASP A 1 181 ? -14.086 -9.770 15.427 1.00 95.06 181 ASP A CA 1
ATOM 1408 C C . ASP A 1 181 ? -14.736 -9.387 14.088 1.00 95.06 181 ASP A C 1
ATOM 1410 O O . ASP A 1 181 ? -15.532 -10.144 13.522 1.00 95.06 181 ASP A O 1
ATOM 1414 N N . GLU A 1 182 ? -14.368 -8.223 13.549 1.00 94.94 182 GLU A N 1
ATOM 1415 C CA . GLU A 1 182 ? -14.944 -7.671 12.316 1.00 94.94 182 GLU A CA 1
ATOM 1416 C C . GLU A 1 182 ? -14.201 -8.138 11.054 1.00 94.94 182 GLU A C 1
ATOM 1418 O O . GLU A 1 182 ? -14.612 -7.830 9.934 1.00 94.94 182 GLU A O 1
ATOM 1423 N N . LYS A 1 183 ? -13.125 -8.922 11.215 1.00 94.12 183 LYS A N 1
ATOM 1424 C CA . LYS A 1 183 ? -12.246 -9.397 10.130 1.00 94.12 183 LYS A CA 1
ATOM 1425 C C . LYS A 1 183 ? -11.651 -8.252 9.306 1.00 94.12 183 LYS A C 1
ATOM 1427 O O . LYS A 1 183 ? -11.501 -8.379 8.089 1.00 94.12 183 LYS A O 1
ATOM 1432 N N . LEU A 1 184 ? -11.317 -7.151 9.973 1.00 95.69 184 LEU A N 1
ATOM 1433 C CA . LEU A 1 184 ? -10.634 -6.015 9.361 1.00 95.69 184 LEU A CA 1
ATOM 1434 C C . LEU A 1 184 ? -9.140 -6.324 9.212 1.00 95.69 184 LEU A C 1
ATOM 1436 O O . LEU A 1 184 ? -8.538 -7.008 10.046 1.00 95.69 184 LEU A O 1
ATOM 1440 N N . ARG A 1 185 ? -8.527 -5.807 8.148 1.00 96.75 185 ARG A N 1
ATOM 1441 C CA . ARG A 1 185 ? -7.076 -5.838 7.955 1.00 96.75 185 ARG A CA 1
ATOM 1442 C C . ARG A 1 185 ? -6.454 -4.603 8.602 1.00 96.75 185 ARG A C 1
ATOM 1444 O O . ARG A 1 185 ? -6.841 -3.477 8.304 1.00 96.75 185 ARG A O 1
ATOM 1451 N N . LEU A 1 186 ? -5.454 -4.815 9.450 1.00 97.75 186 LEU A N 1
ATOM 1452 C CA . LEU A 1 186 ? -4.716 -3.738 10.107 1.00 97.75 186 LEU A CA 1
ATOM 1453 C C . LEU A 1 186 ? -3.525 -3.289 9.254 1.00 97.75 186 LEU A C 1
ATOM 1455 O O . LEU A 1 186 ? -2.640 -4.083 8.949 1.00 97.75 186 LEU A O 1
ATOM 1459 N N . HIS A 1 187 ? -3.461 -2.009 8.921 1.00 97.75 187 HIS A N 1
ATOM 1460 C CA . HIS A 1 187 ? -2.298 -1.355 8.332 1.00 97.75 187 HIS A CA 1
ATOM 1461 C C . HIS A 1 187 ? -1.556 -0.603 9.433 1.00 97.75 187 HIS A C 1
ATOM 1463 O O . HIS A 1 187 ? -2.179 0.111 10.222 1.00 97.75 187 HIS A O 1
ATOM 1469 N N . ILE A 1 188 ? -0.239 -0.785 9.520 1.00 96.56 188 ILE A N 1
ATOM 1470 C CA . ILE A 1 188 ? 0.560 -0.195 10.598 1.00 96.56 188 ILE A CA 1
ATOM 1471 C C . ILE A 1 188 ? 1.964 0.194 10.137 1.00 96.56 188 ILE A C 1
ATOM 1473 O O . ILE A 1 188 ? 2.678 -0.601 9.516 1.00 96.56 188 ILE A O 1
ATOM 1477 N N . GLN A 1 189 ? 2.367 1.411 10.502 1.00 95.25 189 GLN A N 1
ATOM 1478 C CA . GLN A 1 189 ? 3.740 1.876 10.375 1.00 95.25 189 GLN A CA 1
ATOM 1479 C C . GLN A 1 189 ? 4.536 1.550 11.640 1.00 95.25 189 GLN A C 1
ATOM 1481 O O . GLN A 1 189 ? 4.069 1.756 12.760 1.00 95.25 189 GLN A O 1
ATOM 1486 N N . LEU A 1 190 ? 5.752 1.040 11.461 1.00 95.81 190 LEU A N 1
ATOM 1487 C CA . LEU A 1 190 ? 6.685 0.725 12.536 1.00 95.81 190 LEU A CA 1
ATOM 1488 C C . LEU A 1 190 ? 7.954 1.562 12.354 1.00 95.81 190 LEU A C 1
ATOM 1490 O O . LEU A 1 190 ? 8.690 1.404 11.386 1.00 95.81 190 LEU A O 1
ATOM 1494 N N . GLU A 1 191 ? 8.237 2.433 13.310 1.00 94.31 191 GLU A N 1
ATOM 1495 C CA . GLU A 1 191 ? 9.341 3.397 13.261 1.00 94.31 191 GLU A CA 1
ATOM 1496 C C . GLU A 1 191 ? 10.632 2.833 13.866 1.00 94.31 191 GLU A C 1
ATOM 1498 O O . GLU A 1 191 ? 11.731 3.323 13.622 1.00 94.31 191 GLU A O 1
ATOM 1503 N N . ASN A 1 192 ? 10.526 1.815 14.725 1.00 95.69 192 ASN A N 1
ATOM 1504 C CA . ASN A 1 192 ? 11.681 1.264 15.425 1.00 95.69 192 ASN A CA 1
ATOM 1505 C C . ASN A 1 192 ? 11.511 -0.211 15.815 1.00 95.69 192 ASN A C 1
ATOM 1507 O O . ASN A 1 192 ? 10.415 -0.772 15.846 1.00 95.69 192 ASN A O 1
ATOM 1511 N N . GLY A 1 193 ? 12.631 -0.844 16.177 1.00 95.62 193 GLY A N 1
ATOM 1512 C CA . GLY A 1 193 ? 12.664 -2.263 16.537 1.00 95.62 193 GLY A CA 1
ATOM 1513 C C . GLY A 1 193 ? 11.855 -2.622 17.790 1.00 95.62 193 GLY A C 1
ATOM 1514 O O . GLY A 1 193 ? 11.411 -3.761 17.915 1.00 95.62 193 GLY A O 1
ATOM 1515 N N . ARG A 1 194 ? 11.621 -1.673 18.712 1.00 96.44 194 ARG A N 1
ATOM 1516 C CA . ARG A 1 194 ? 10.764 -1.918 19.883 1.00 96.44 194 ARG A CA 1
ATOM 1517 C C . ARG A 1 194 ? 9.310 -2.075 19.448 1.00 96.44 194 ARG A C 1
ATOM 1519 O O . ARG A 1 194 ? 8.696 -3.066 19.826 1.00 96.44 194 ARG A O 1
ATOM 1526 N N . GLN A 1 195 ? 8.801 -1.145 18.638 1.00 97.12 195 GLN A N 1
ATOM 1527 C CA . GLN A 1 195 ? 7.446 -1.220 18.086 1.00 97.12 195 GLN A CA 1
ATOM 1528 C C . GLN A 1 195 ? 7.251 -2.517 17.293 1.00 97.12 195 GLN A C 1
ATOM 1530 O O . GLN A 1 195 ? 6.269 -3.214 17.520 1.00 97.12 195 GLN A O 1
ATOM 1535 N N . LEU A 1 196 ? 8.223 -2.906 16.454 1.00 97.38 196 LEU A N 1
ATOM 1536 C CA . LEU A 1 196 ? 8.186 -4.187 15.737 1.00 97.38 196 LEU A CA 1
ATOM 1537 C C . LEU A 1 196 ? 8.063 -5.382 16.692 1.00 97.38 196 LEU A C 1
ATOM 1539 O O . LEU A 1 196 ? 7.181 -6.216 16.518 1.00 97.38 196 LEU A O 1
ATOM 1543 N N . ASN A 1 197 ? 8.922 -5.477 17.708 1.00 97.31 197 ASN A N 1
ATOM 1544 C CA . ASN A 1 197 ? 8.888 -6.607 18.638 1.00 97.31 197 ASN A CA 1
ATOM 1545 C C . ASN A 1 197 ? 7.559 -6.679 19.401 1.00 97.31 197 ASN A C 1
ATOM 1547 O O . ASN A 1 197 ? 6.968 -7.754 19.495 1.00 97.31 197 ASN A O 1
ATOM 1551 N N . THR A 1 198 ? 7.071 -5.543 19.904 1.00 97.62 198 THR A N 1
ATOM 1552 C CA . THR A 1 198 ? 5.770 -5.457 20.578 1.00 97.62 198 THR A CA 1
ATOM 1553 C C . THR A 1 198 ? 4.636 -5.855 19.633 1.00 97.62 198 THR A C 1
ATOM 1555 O O . THR A 1 198 ? 3.824 -6.709 19.982 1.00 97.62 198 THR A O 1
ATOM 1558 N N . PHE A 1 199 ? 4.608 -5.301 18.418 1.00 97.69 199 PHE A N 1
ATOM 1559 C CA . PHE A 1 199 ? 3.605 -5.617 17.404 1.00 97.69 199 PHE A CA 1
ATOM 1560 C C . PHE A 1 199 ? 3.550 -7.113 17.104 1.00 97.69 199 PHE A C 1
ATOM 1562 O O . PHE A 1 199 ? 2.475 -7.700 17.079 1.00 97.69 199 PHE A O 1
ATOM 1569 N N . ILE A 1 200 ? 4.708 -7.744 16.913 1.00 97.31 200 ILE A N 1
ATOM 1570 C CA . ILE A 1 200 ? 4.793 -9.168 16.597 1.00 97.31 200 ILE A CA 1
ATOM 1571 C C . ILE A 1 200 ? 4.293 -10.037 17.753 1.00 97.31 200 ILE A C 1
ATOM 1573 O O . ILE A 1 200 ? 3.548 -10.985 17.511 1.00 97.31 200 ILE A O 1
ATOM 1577 N N . LEU A 1 201 ? 4.649 -9.701 18.997 1.00 96.88 201 LEU A N 1
ATOM 1578 C CA . LEU A 1 201 ? 4.134 -10.403 20.175 1.00 96.88 201 LEU A CA 1
ATOM 1579 C C . LEU A 1 201 ? 2.611 -10.299 20.263 1.00 96.88 201 LEU A C 1
ATOM 1581 O O . LEU A 1 201 ? 1.944 -11.302 20.498 1.00 96.88 201 LEU A O 1
ATOM 1585 N N . LEU A 1 202 ? 2.058 -9.107 20.033 1.00 97.06 202 LEU A N 1
ATOM 1586 C CA . LEU A 1 202 ? 0.614 -8.897 20.046 1.00 97.06 202 LEU A CA 1
ATOM 1587 C C . LEU A 1 202 ? -0.074 -9.631 18.884 1.00 97.06 202 LEU A C 1
ATOM 1589 O O . LEU A 1 202 ? -1.047 -10.344 19.103 1.00 97.06 202 LEU A O 1
ATOM 1593 N N . LEU A 1 203 ? 0.461 -9.555 17.664 1.00 96.44 203 LEU A N 1
ATOM 1594 C CA . LEU A 1 203 ? -0.079 -10.259 16.496 1.00 96.44 203 LEU A CA 1
ATOM 1595 C C . LEU A 1 203 ? -0.057 -11.789 16.663 1.00 96.44 203 LEU A C 1
ATOM 1597 O O . LEU A 1 203 ? -0.840 -12.498 16.031 1.00 96.44 203 LEU A O 1
ATOM 1601 N N . ASP A 1 204 ? 0.841 -12.328 17.488 1.00 95.62 204 ASP A N 1
ATOM 1602 C CA . ASP A 1 204 ? 0.869 -13.752 17.830 1.00 95.62 204 ASP A CA 1
ATOM 1603 C C . ASP A 1 204 ? -0.244 -14.164 18.801 1.00 95.62 204 ASP A C 1
ATOM 1605 O O . ASP A 1 204 ? -0.674 -15.318 18.757 1.00 95.62 204 ASP A O 1
ATOM 1609 N N . LEU A 1 205 ? -0.749 -13.232 19.615 1.00 96.06 205 LEU A N 1
ATOM 1610 C CA . LEU A 1 205 ? -1.894 -13.456 20.502 1.00 96.06 205 LEU A CA 1
ATOM 1611 C C . LEU A 1 205 ? -3.229 -13.428 19.742 1.00 96.06 205 LEU A C 1
ATOM 1613 O O . LEU A 1 205 ? -4.116 -14.216 20.058 1.00 96.06 205 LEU A O 1
ATOM 1617 N N . PHE A 1 206 ? -3.349 -12.575 18.722 1.00 94.94 206 PHE A N 1
ATOM 1618 C CA . PHE A 1 206 ? -4.564 -12.404 17.914 1.00 94.94 206 PHE A CA 1
ATOM 1619 C C . PHE A 1 206 ? -4.418 -13.096 16.553 1.00 94.94 206 PHE A C 1
ATOM 1621 O O . PHE A 1 206 ? -4.082 -12.493 15.530 1.00 94.94 206 PHE A O 1
ATOM 1628 N N . VAL A 1 207 ? -4.604 -14.417 16.549 1.00 91.62 207 VAL A N 1
ATOM 1629 C CA . VAL A 1 207 ? -4.251 -15.284 15.413 1.00 91.62 207 VAL A CA 1
ATOM 1630 C C . VAL A 1 207 ? -5.117 -15.082 14.167 1.00 91.62 207 VAL A C 1
ATOM 1632 O O . VAL A 1 207 ? -4.674 -15.464 13.078 1.00 91.62 207 VAL A O 1
ATOM 1635 N N . GLY A 1 208 ? -6.316 -14.512 14.319 1.00 91.69 208 GLY A N 1
ATOM 1636 C CA . GLY A 1 208 ? -7.245 -14.198 13.236 1.00 91.69 208 GLY A CA 1
ATOM 1637 C C . GLY A 1 208 ? -6.953 -12.878 12.521 1.00 91.69 208 GLY A C 1
ATOM 1638 O O . GLY A 1 208 ? -7.450 -12.675 11.413 1.00 91.69 208 GLY A O 1
ATOM 1639 N N . VAL A 1 209 ? -6.117 -12.007 13.098 1.00 95.62 209 VAL A N 1
ATOM 1640 C CA . VAL A 1 209 ? -5.826 -10.686 12.528 1.00 95.62 209 VAL A CA 1
ATOM 1641 C C . VAL A 1 209 ? -4.874 -10.797 11.343 1.00 95.62 209 VAL A C 1
ATOM 1643 O O . VAL A 1 209 ? -3.793 -11.384 11.426 1.00 95.62 209 VAL A O 1
ATOM 1646 N N . ARG A 1 210 ? -5.259 -10.173 10.231 1.00 95.81 210 ARG A N 1
ATOM 1647 C CA . ARG A 1 210 ? -4.380 -9.949 9.080 1.00 95.81 210 ARG A CA 1
ATOM 1648 C C . ARG A 1 210 ? -3.816 -8.546 9.154 1.00 95.81 210 ARG A C 1
ATOM 1650 O O . ARG A 1 210 ? -4.545 -7.610 9.474 1.00 95.81 210 ARG A O 1
ATOM 1657 N N . ALA A 1 211 ? -2.542 -8.401 8.821 1.00 96.75 211 ALA A N 1
ATOM 1658 C CA . ALA A 1 211 ? -1.885 -7.110 8.870 1.00 96.75 211 ALA A CA 1
ATOM 1659 C C . ALA A 1 211 ? -1.027 -6.836 7.635 1.00 96.75 211 ALA A C 1
ATOM 1661 O O . ALA A 1 211 ? -0.365 -7.740 7.120 1.00 96.75 211 ALA A O 1
ATOM 1662 N N . LEU A 1 212 ? -1.017 -5.574 7.210 1.00 97.00 212 LEU A N 1
ATOM 1663 C CA . LEU A 1 212 ? -0.006 -4.991 6.341 1.00 97.00 212 LEU A CA 1
ATOM 1664 C C . LEU A 1 212 ? 0.889 -4.089 7.196 1.00 97.00 212 LEU A C 1
ATOM 1666 O O . LEU A 1 212 ? 0.450 -3.047 7.675 1.00 97.00 212 LEU A O 1
ATOM 1670 N N . ALA A 1 213 ? 2.143 -4.482 7.387 1.00 97.06 213 ALA A N 1
ATOM 1671 C CA . ALA A 1 213 ? 3.111 -3.671 8.118 1.00 97.06 213 ALA A CA 1
ATOM 1672 C C . ALA A 1 213 ? 4.132 -3.040 7.173 1.00 97.06 213 ALA A C 1
ATOM 1674 O O . ALA A 1 213 ? 4.550 -3.640 6.178 1.00 97.06 213 ALA A O 1
ATOM 1675 N N . PHE A 1 214 ? 4.576 -1.841 7.515 1.00 95.88 214 PHE A N 1
ATOM 1676 C CA . PHE A 1 214 ? 5.623 -1.139 6.791 1.00 95.88 214 PHE A CA 1
ATOM 1677 C C . PHE A 1 214 ? 6.488 -0.344 7.756 1.00 95.88 214 PHE A C 1
ATOM 1679 O O . PHE A 1 214 ? 6.067 -0.016 8.861 1.00 95.88 214 PHE A O 1
ATOM 1686 N N . ALA A 1 215 ? 7.732 -0.106 7.370 1.00 94.75 215 ALA A N 1
ATOM 1687 C CA . ALA A 1 215 ? 8.718 0.499 8.243 1.00 94.75 215 ALA A CA 1
ATOM 1688 C C . ALA A 1 215 ? 9.783 1.216 7.422 1.00 94.75 215 ALA A C 1
ATOM 1690 O O . ALA A 1 215 ? 9.927 0.956 6.226 1.00 94.75 215 ALA A O 1
ATOM 1691 N N . ASP A 1 216 ? 10.566 2.060 8.085 1.00 91.06 216 ASP A N 1
ATOM 1692 C CA . ASP A 1 216 ? 11.754 2.643 7.475 1.00 91.06 216 ASP A CA 1
ATOM 1693 C C . ASP A 1 216 ? 12.759 1.560 7.065 1.00 91.06 216 ASP A C 1
ATOM 1695 O O . ASP A 1 216 ? 12.858 0.489 7.678 1.00 91.06 216 ASP A O 1
ATOM 1699 N N . ALA A 1 217 ? 13.593 1.890 6.078 1.00 92.12 217 ALA A N 1
ATOM 1700 C CA . ALA A 1 217 ? 14.608 1.004 5.512 1.00 92.12 217 ALA A CA 1
ATOM 1701 C C . ALA A 1 217 ? 15.499 0.322 6.566 1.00 92.12 217 ALA A C 1
ATOM 1703 O O . ALA A 1 217 ? 15.907 -0.823 6.394 1.00 92.12 217 ALA A O 1
ATOM 1704 N N . SER A 1 218 ? 15.786 0.995 7.686 1.00 94.81 218 SER A N 1
ATOM 1705 C CA . SER A 1 218 ? 16.608 0.429 8.766 1.00 94.81 218 SER A CA 1
ATOM 1706 C C . SER A 1 218 ? 15.950 -0.751 9.502 1.00 94.81 218 SER A C 1
ATOM 1708 O O . SER A 1 218 ? 16.655 -1.584 10.075 1.00 94.81 218 SER A O 1
ATOM 1710 N N . ILE A 1 219 ? 14.618 -0.844 9.474 1.00 96.25 219 ILE A N 1
ATOM 1711 C CA . ILE A 1 219 ? 13.816 -1.859 10.169 1.00 96.25 219 ILE A CA 1
ATOM 1712 C C . ILE A 1 219 ? 13.336 -2.958 9.209 1.00 96.25 219 ILE A C 1
ATOM 1714 O O . ILE A 1 219 ? 13.100 -4.087 9.651 1.00 96.25 219 ILE A O 1
ATOM 1718 N N . GLU A 1 220 ? 13.249 -2.674 7.903 1.00 96.31 220 GLU A N 1
ATOM 1719 C CA . GLU A 1 220 ? 12.804 -3.623 6.871 1.00 96.31 220 GLU A CA 1
ATOM 1720 C C . GLU A 1 220 ? 13.423 -5.032 6.993 1.00 96.31 220 GLU A C 1
ATOM 1722 O O . GLU A 1 220 ? 12.659 -5.997 6.946 1.00 96.31 220 GLU A O 1
ATOM 1727 N N . PRO A 1 221 ? 14.745 -5.226 7.215 1.00 97.44 221 PRO A N 1
ATOM 1728 C CA . PRO A 1 221 ? 15.310 -6.571 7.352 1.00 97.44 221 PRO A CA 1
ATOM 1729 C C . PRO A 1 221 ? 14.696 -7.382 8.500 1.00 97.44 221 PRO A C 1
ATOM 1731 O O . PRO A 1 221 ? 14.392 -8.562 8.332 1.00 97.44 221 PRO A O 1
ATOM 1734 N N . ALA A 1 222 ? 14.476 -6.755 9.658 1.00 97.25 222 ALA A N 1
ATOM 1735 C CA . ALA A 1 222 ? 13.860 -7.417 10.805 1.00 97.25 222 ALA A CA 1
ATOM 1736 C C . ALA A 1 222 ? 12.374 -7.706 10.548 1.00 97.25 222 ALA A C 1
ATOM 1738 O O . ALA A 1 222 ? 11.876 -8.776 10.906 1.00 97.25 222 ALA A O 1
ATOM 1739 N N . LEU A 1 223 ? 11.681 -6.782 9.877 1.00 97.38 223 LEU A N 1
ATOM 1740 C CA . LEU A 1 223 ? 10.289 -6.953 9.475 1.00 97.38 223 LEU A CA 1
ATOM 1741 C C . LEU A 1 223 ? 10.121 -8.115 8.475 1.00 97.38 223 LEU A C 1
ATOM 1743 O O . LEU A 1 223 ? 9.192 -8.912 8.612 1.00 97.38 223 LEU A O 1
ATOM 1747 N N . ILE A 1 224 ? 11.048 -8.275 7.524 1.00 97.62 224 ILE A N 1
ATOM 1748 C CA . ILE A 1 224 ? 11.073 -9.395 6.570 1.00 97.62 224 ILE A CA 1
ATOM 1749 C C . ILE A 1 224 ? 11.202 -10.737 7.301 1.00 97.62 224 ILE A C 1
ATOM 1751 O O . ILE A 1 224 ? 10.433 -11.662 7.034 1.00 97.62 224 ILE A O 1
ATOM 1755 N N . GLU A 1 225 ? 12.143 -10.860 8.238 1.00 97.06 225 GLU A N 1
ATOM 1756 C CA . GLU A 1 225 ? 12.327 -12.098 9.010 1.00 97.06 225 GLU A CA 1
ATOM 1757 C C . GLU A 1 225 ? 11.092 -12.410 9.877 1.00 97.06 225 GLU A C 1
ATOM 1759 O O . GLU A 1 225 ? 10.642 -13.559 9.951 1.00 97.06 225 GLU A O 1
ATOM 1764 N N . ALA A 1 226 ? 10.478 -11.385 10.476 1.00 96.38 226 ALA A N 1
ATOM 1765 C CA . ALA A 1 226 ? 9.243 -11.540 11.239 1.00 96.38 226 ALA A CA 1
ATOM 1766 C C . ALA A 1 226 ? 8.073 -12.014 10.359 1.00 96.38 226 ALA A C 1
ATOM 1768 O O . ALA A 1 226 ? 7.314 -12.907 10.758 1.00 96.38 226 ALA A O 1
ATOM 1769 N N . ALA A 1 227 ? 7.952 -11.472 9.146 1.00 96.75 227 ALA A N 1
ATOM 1770 C CA . ALA A 1 227 ? 6.932 -11.869 8.188 1.00 96.75 227 ALA A CA 1
ATOM 1771 C C . ALA A 1 227 ? 7.153 -13.285 7.655 1.00 96.75 227 ALA A C 1
ATOM 1773 O O . ALA A 1 227 ? 6.170 -13.990 7.441 1.00 96.75 227 ALA A O 1
ATOM 1774 N N . ALA A 1 228 ? 8.393 -13.754 7.482 1.00 95.31 228 ALA A N 1
ATOM 1775 C CA . ALA A 1 228 ? 8.694 -15.064 6.887 1.00 95.31 228 ALA A CA 1
ATOM 1776 C C . ALA A 1 228 ? 7.986 -16.240 7.584 1.00 95.31 228 ALA A C 1
ATOM 1778 O O . ALA A 1 228 ? 7.558 -17.189 6.926 1.00 95.31 228 ALA A O 1
ATOM 1779 N N . SER A 1 229 ? 7.789 -16.144 8.900 1.00 89.94 229 SER A N 1
ATOM 1780 C CA . SER A 1 229 ? 7.083 -17.148 9.709 1.00 89.94 229 SER A CA 1
ATOM 1781 C C . SER A 1 229 ? 5.568 -16.916 9.833 1.00 89.94 229 SER A C 1
ATOM 1783 O O . SER A 1 229 ? 4.857 -17.784 10.337 1.00 89.94 229 SER A O 1
ATOM 1785 N N . ARG A 1 230 ? 5.043 -15.782 9.351 1.00 92.75 230 ARG A N 1
ATOM 1786 C CA . ARG A 1 230 ? 3.657 -15.335 9.568 1.00 92.75 230 ARG A CA 1
ATOM 1787 C C . ARG A 1 230 ? 2.954 -15.048 8.251 1.00 92.75 230 ARG A C 1
ATOM 1789 O O . ARG A 1 230 ? 3.073 -13.960 7.699 1.00 92.75 230 ARG A O 1
ATOM 1796 N N . ARG A 1 231 ? 2.154 -16.004 7.764 1.00 90.00 231 ARG A N 1
ATOM 1797 C CA . ARG A 1 231 ? 1.383 -15.840 6.512 1.00 90.00 231 ARG A CA 1
ATOM 1798 C C . ARG A 1 231 ? 0.413 -14.655 6.548 1.00 90.00 231 ARG A C 1
ATOM 1800 O O . ARG A 1 231 ? 0.289 -13.978 5.539 1.00 90.00 231 ARG A O 1
ATOM 1807 N N . ARG A 1 232 ? -0.196 -14.392 7.710 1.00 92.50 232 ARG A N 1
ATOM 1808 C CA . ARG A 1 232 ? -1.144 -13.287 7.954 1.00 92.50 232 ARG A CA 1
ATOM 1809 C C . ARG A 1 232 ? -0.501 -11.898 8.048 1.00 92.50 232 ARG A C 1
ATOM 1811 O O . ARG A 1 232 ? -1.223 -10.915 8.160 1.00 92.50 232 ARG A O 1
ATOM 1818 N N . LEU A 1 233 ? 0.832 -11.829 8.042 1.00 95.75 233 LEU A N 1
ATOM 1819 C CA . LEU A 1 233 ? 1.589 -10.584 8.025 1.00 95.75 233 LEU A CA 1
ATOM 1820 C C . LEU A 1 233 ? 2.145 -10.367 6.620 1.00 95.75 233 LEU A C 1
ATOM 1822 O O . LEU A 1 233 ? 3.128 -11.006 6.229 1.00 95.75 233 LEU A O 1
ATOM 1826 N N . LEU A 1 234 ? 1.496 -9.485 5.870 1.00 95.69 234 LEU A N 1
ATOM 1827 C CA . LEU A 1 234 ? 2.037 -8.931 4.642 1.00 95.69 234 LEU A CA 1
ATOM 1828 C C . LEU A 1 234 ? 2.899 -7.718 4.992 1.00 95.69 234 LEU A C 1
ATOM 1830 O O . LEU A 1 234 ? 2.657 -7.027 5.981 1.00 95.69 234 LEU A O 1
ATOM 1834 N N . VAL A 1 235 ? 3.931 -7.473 4.193 1.00 96.19 235 VAL A N 1
ATOM 1835 C CA . VAL A 1 235 ? 4.861 -6.370 4.429 1.00 96.19 235 VAL A CA 1
ATOM 1836 C C . VAL A 1 235 ? 5.040 -5.545 3.173 1.00 96.19 235 VAL A C 1
ATOM 1838 O O . VAL A 1 235 ? 5.058 -6.097 2.070 1.00 96.19 235 VAL A O 1
ATOM 1841 N N . ARG A 1 236 ? 5.181 -4.233 3.342 1.00 95.69 236 ARG A N 1
ATOM 1842 C CA . ARG A 1 236 ? 5.597 -3.326 2.273 1.00 95.69 236 ARG A CA 1
ATOM 1843 C C . ARG A 1 236 ? 7.097 -3.069 2.407 1.00 95.69 236 ARG A C 1
ATOM 1845 O O . ARG A 1 236 ? 7.528 -2.619 3.463 1.00 95.69 236 ARG A O 1
ATOM 1852 N N . ILE A 1 237 ? 7.868 -3.389 1.369 1.00 94.88 237 ILE A N 1
ATOM 1853 C CA . ILE A 1 237 ? 9.337 -3.336 1.360 1.00 94.88 237 ILE A CA 1
ATOM 1854 C C . ILE A 1 237 ? 9.804 -2.591 0.112 1.00 94.88 237 ILE A C 1
ATOM 1856 O O . ILE A 1 237 ? 9.635 -3.105 -0.993 1.00 94.88 237 ILE A O 1
ATOM 1860 N N . GLY A 1 238 ? 10.414 -1.424 0.293 1.00 87.81 238 GLY A N 1
ATOM 1861 C CA . GLY A 1 238 ? 10.930 -0.596 -0.796 1.00 87.81 238 GLY A CA 1
ATOM 1862 C C . GLY A 1 238 ? 12.418 -0.810 -1.063 1.00 87.81 238 GLY A C 1
ATOM 1863 O O . GLY A 1 238 ? 12.820 -1.025 -2.205 1.00 87.81 238 GLY A O 1
ATOM 1864 N N . GLU A 1 239 ? 13.244 -0.810 -0.016 1.00 91.38 239 GLU A N 1
ATOM 1865 C CA . GLU A 1 239 ? 14.707 -0.763 -0.167 1.00 91.38 239 GLU A CA 1
ATOM 1866 C C . GLU A 1 239 ? 15.334 -2.166 -0.202 1.00 91.38 239 GLU A C 1
ATOM 1868 O O . GLU A 1 239 ? 16.264 -2.444 -0.963 1.00 91.38 239 GLU A O 1
ATOM 1873 N N . HIS A 1 240 ? 14.791 -3.106 0.576 1.00 94.94 240 HIS A N 1
ATOM 1874 C CA . HIS A 1 240 ? 15.346 -4.456 0.727 1.00 94.94 240 HIS A CA 1
ATOM 1875 C C . HIS A 1 240 ? 14.643 -5.519 -0.138 1.00 94.94 240 HIS A C 1
ATOM 1877 O O . HIS A 1 240 ? 14.575 -6.691 0.245 1.00 94.94 240 HIS A O 1
ATOM 1883 N N . ILE A 1 241 ? 14.162 -5.150 -1.333 1.00 94.06 241 ILE A N 1
ATOM 1884 C CA . ILE A 1 241 ? 13.460 -6.053 -2.273 1.00 94.06 241 ILE A CA 1
ATOM 1885 C C . ILE A 1 241 ? 14.212 -7.381 -2.520 1.00 94.06 241 ILE A C 1
ATOM 1887 O O . ILE A 1 241 ? 13.573 -8.434 -2.453 1.00 94.06 241 ILE A O 1
ATOM 1891 N N . PRO A 1 242 ? 15.545 -7.418 -2.755 1.00 93.25 242 PRO A N 1
ATOM 1892 C CA . PRO A 1 242 ? 16.254 -8.688 -2.949 1.00 93.25 242 PRO A CA 1
ATOM 1893 C C . PRO A 1 242 ? 16.206 -9.614 -1.724 1.00 93.25 242 PRO A C 1
ATOM 1895 O O . PRO A 1 242 ? 16.045 -10.828 -1.866 1.00 93.25 242 PRO A O 1
ATOM 1898 N N . LEU A 1 243 ? 16.312 -9.048 -0.516 1.00 94.88 243 LEU A N 1
ATOM 1899 C CA . LEU A 1 243 ? 16.194 -9.806 0.730 1.00 94.88 243 LEU A CA 1
ATOM 1900 C C . LEU A 1 243 ? 14.762 -10.325 0.898 1.00 94.88 243 LEU A C 1
ATOM 1902 O O . LEU A 1 243 ? 14.579 -11.511 1.178 1.00 94.88 243 LEU A O 1
ATOM 1906 N N . ALA A 1 244 ? 13.758 -9.481 0.651 1.00 95.44 244 ALA A N 1
ATOM 1907 C CA . ALA A 1 244 ? 12.353 -9.872 0.704 1.00 95.44 244 ALA A CA 1
ATOM 1908 C C . ALA A 1 244 ? 12.041 -11.013 -0.273 1.00 95.44 244 ALA A C 1
ATOM 1910 O O . ALA A 1 244 ? 11.462 -12.012 0.143 1.00 95.44 244 ALA A O 1
ATOM 1911 N N . LEU A 1 245 ? 12.517 -10.954 -1.522 1.00 93.31 245 LEU A N 1
ATOM 1912 C CA . LEU A 1 245 ? 12.370 -12.053 -2.485 1.00 93.31 245 LEU A CA 1
ATOM 1913 C C . LEU A 1 245 ? 12.988 -13.360 -1.976 1.00 93.31 245 LEU A C 1
ATOM 1915 O O . LEU A 1 245 ? 12.388 -14.425 -2.113 1.00 93.31 245 LEU A O 1
ATOM 1919 N N . SER A 1 246 ? 14.168 -13.286 -1.356 1.00 92.50 246 SER A N 1
ATOM 1920 C CA . SER A 1 246 ? 14.867 -14.471 -0.845 1.00 92.50 246 SER A CA 1
ATOM 1921 C C . SER A 1 246 ? 14.161 -15.138 0.343 1.00 92.50 246 SER A C 1
ATOM 1923 O O . SER A 1 246 ? 14.262 -16.353 0.513 1.00 92.50 246 SER A O 1
ATOM 1925 N N . ARG A 1 247 ? 13.447 -14.357 1.165 1.00 95.50 247 ARG A N 1
ATOM 1926 C CA . ARG A 1 247 ? 12.796 -14.829 2.399 1.00 95.50 247 ARG A CA 1
ATOM 1927 C C . ARG A 1 247 ? 11.305 -15.094 2.246 1.00 95.50 247 ARG A C 1
ATOM 1929 O O . ARG A 1 247 ? 10.787 -16.034 2.842 1.00 95.50 247 ARG A O 1
ATOM 1936 N N . LEU A 1 248 ? 10.617 -14.265 1.470 1.00 94.50 248 LEU A N 1
ATOM 1937 C CA . LEU A 1 248 ? 9.158 -14.230 1.349 1.00 94.50 248 LEU A CA 1
ATOM 1938 C C . LEU A 1 248 ? 8.669 -14.717 -0.020 1.00 94.50 248 LEU A C 1
ATOM 1940 O O . LEU A 1 248 ? 7.462 -14.889 -0.209 1.00 94.50 248 LEU A O 1
ATOM 1944 N N . GLY A 1 249 ? 9.571 -14.931 -0.984 1.00 92.19 249 GLY A N 1
ATOM 1945 C CA . GLY A 1 249 ? 9.182 -15.088 -2.381 1.00 92.19 249 GLY A CA 1
ATOM 1946 C C . GLY A 1 249 ? 8.471 -13.820 -2.851 1.00 92.19 249 GLY A C 1
ATOM 1947 O O . GLY A 1 249 ? 8.953 -12.720 -2.621 1.00 92.19 249 GLY A O 1
ATOM 1948 N N . THR A 1 250 ? 7.294 -13.951 -3.459 1.00 92.19 250 THR A N 1
ATOM 1949 C CA . THR A 1 250 ? 6.502 -12.796 -3.916 1.00 92.19 250 THR A CA 1
ATOM 1950 C C . THR A 1 250 ? 5.543 -12.230 -2.866 1.00 92.19 250 THR A C 1
ATOM 1952 O O . THR A 1 250 ? 4.776 -11.332 -3.187 1.00 92.19 250 THR A O 1
ATOM 1955 N N . ARG A 1 251 ? 5.545 -12.736 -1.622 1.00 93.50 251 ARG A N 1
ATOM 1956 C CA . ARG A 1 251 ? 4.582 -12.351 -0.571 1.00 93.50 251 ARG A CA 1
ATOM 1957 C C . ARG A 1 251 ? 4.996 -11.069 0.165 1.00 93.50 251 ARG A C 1
ATOM 1959 O O . ARG A 1 251 ? 5.232 -11.078 1.371 1.00 93.50 251 ARG A O 1
ATOM 1966 N N . PHE A 1 252 ? 5.119 -9.982 -0.581 1.00 94.81 252 PHE A N 1
ATOM 1967 C CA . PHE A 1 252 ? 5.306 -8.624 -0.075 1.00 94.81 252 PHE A CA 1
ATOM 1968 C C . PHE A 1 252 ? 4.859 -7.623 -1.146 1.00 94.81 252 PHE A C 1
ATOM 1970 O O . PHE A 1 252 ? 4.686 -7.994 -2.308 1.00 94.81 252 PHE A O 1
ATOM 1977 N N . ILE A 1 253 ? 4.683 -6.365 -0.753 1.00 94.56 253 ILE A N 1
ATOM 1978 C CA . ILE A 1 253 ? 4.329 -5.262 -1.648 1.00 94.56 253 ILE A CA 1
ATOM 1979 C C . ILE A 1 253 ? 5.567 -4.378 -1.823 1.00 94.56 253 ILE A C 1
ATOM 1981 O O . ILE A 1 253 ? 6.149 -3.966 -0.822 1.00 94.56 253 ILE A O 1
ATOM 1985 N N . PRO A 1 254 ? 6.013 -4.081 -3.053 1.00 93.50 254 PRO A N 1
ATOM 1986 C CA . PRO A 1 254 ? 7.271 -3.374 -3.258 1.00 93.50 254 PRO A CA 1
ATOM 1987 C C . PRO A 1 254 ? 7.164 -1.860 -3.029 1.00 93.50 254 PRO A C 1
ATOM 1989 O O . PRO A 1 254 ? 8.186 -1.188 -2.954 1.00 93.50 254 PRO A O 1
ATOM 1992 N N . TYR A 1 255 ? 5.949 -1.299 -3.000 1.00 94.00 255 TYR A N 1
ATOM 1993 C CA . TYR A 1 255 ? 5.756 0.148 -2.995 1.00 94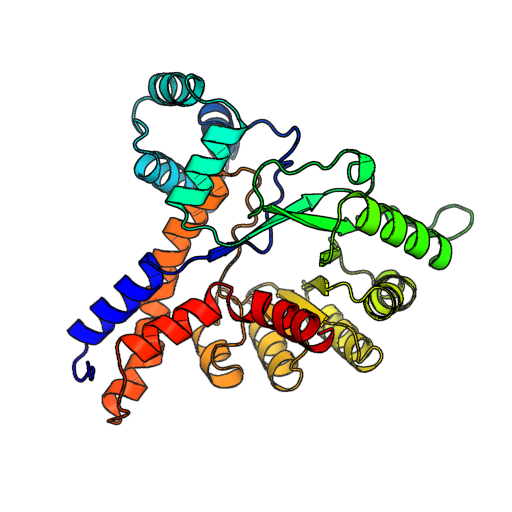.00 255 TYR A CA 1
ATOM 1994 C C . TYR A 1 255 ? 4.327 0.568 -2.625 1.00 94.00 255 TYR A C 1
ATOM 1996 O O . TYR A 1 255 ? 3.386 -0.198 -2.818 1.00 94.00 255 TYR A O 1
ATOM 2004 N N . ALA A 1 256 ? 4.187 1.799 -2.140 1.00 93.12 256 ALA A N 1
ATOM 2005 C CA . ALA A 1 256 ? 2.950 2.576 -2.067 1.00 93.12 256 ALA A CA 1
ATOM 2006 C C . ALA A 1 256 ? 3.329 4.048 -2.265 1.00 93.12 256 ALA A C 1
ATOM 2008 O O . ALA A 1 256 ? 4.429 4.446 -1.871 1.00 93.12 256 ALA A O 1
ATOM 2009 N N . SER A 1 257 ? 2.463 4.849 -2.881 1.00 92.81 257 SER A N 1
ATOM 2010 C CA . SER A 1 257 ? 2.831 6.224 -3.228 1.00 92.81 257 SER A CA 1
ATOM 2011 C C . SER A 1 257 ? 2.825 7.175 -2.040 1.00 92.81 257 SER A C 1
ATOM 2013 O O . SER A 1 257 ? 3.564 8.157 -2.088 1.00 92.81 257 SER A O 1
ATOM 2015 N N . GLU A 1 258 ? 1.988 6.934 -1.023 1.00 92.75 258 GLU A N 1
ATOM 2016 C CA . GLU A 1 258 ? 1.756 7.868 0.095 1.00 92.75 258 GLU A CA 1
ATOM 2017 C C . GLU A 1 258 ? 1.454 9.290 -0.391 1.00 92.75 258 GLU A C 1
ATOM 2019 O O . GLU A 1 258 ? 1.857 10.293 0.201 1.00 92.75 258 GLU A O 1
ATOM 2024 N N . ALA A 1 259 ? 0.816 9.386 -1.554 1.00 93.12 259 ALA A N 1
ATOM 2025 C CA . ALA A 1 259 ? 0.547 10.661 -2.179 1.00 93.12 259 ALA A CA 1
ATOM 2026 C C . ALA A 1 259 ? -0.609 11.374 -1.474 1.00 93.12 259 ALA A C 1
ATOM 2028 O O . ALA A 1 259 ? -1.536 10.749 -0.954 1.00 93.12 259 ALA A O 1
ATOM 2029 N N . ILE A 1 260 ? -0.567 12.703 -1.517 1.00 92.19 260 ILE A N 1
ATOM 2030 C CA . ILE A 1 260 ? -1.670 13.562 -1.071 1.00 92.19 260 ILE A CA 1
ATOM 2031 C C . ILE A 1 260 ? -2.529 14.039 -2.245 1.00 92.19 260 ILE A C 1
ATOM 2033 O O . ILE A 1 260 ? -3.530 14.705 -2.022 1.00 92.19 260 ILE A O 1
ATOM 2037 N N . LEU A 1 261 ? -2.151 13.697 -3.485 1.00 92.88 261 LEU A N 1
ATOM 2038 C CA . LEU A 1 261 ? -2.884 13.998 -4.717 1.00 92.88 261 LEU A CA 1
ATOM 2039 C C . LEU A 1 261 ? -2.889 12.782 -5.665 1.00 92.88 261 LEU A C 1
ATOM 2041 O O . LEU A 1 261 ? -1.873 12.083 -5.754 1.00 92.88 261 LEU A O 1
ATOM 2045 N N . PRO A 1 262 ? -3.964 12.551 -6.442 1.00 94.31 262 PRO A N 1
ATOM 2046 C CA . PRO A 1 262 ? -4.014 11.470 -7.429 1.00 94.31 262 PRO A CA 1
ATOM 2047 C C . PRO A 1 262 ? -2.944 11.572 -8.529 1.00 94.31 262 PRO A C 1
ATOM 2049 O O . PRO A 1 262 ? -2.381 10.563 -8.948 1.00 94.31 262 PRO A O 1
ATOM 2052 N N . GLU A 1 263 ? -2.605 12.776 -8.987 1.00 94.12 263 GLU A N 1
ATOM 2053 C CA . GLU A 1 263 ? -1.549 12.971 -9.986 1.00 94.12 263 GLU A CA 1
ATOM 2054 C C . GLU A 1 263 ? -0.172 12.635 -9.423 1.00 94.12 263 GLU A C 1
ATOM 2056 O O . GLU A 1 263 ? 0.652 12.015 -10.093 1.00 94.12 263 GLU A O 1
ATOM 2061 N N . GLN A 1 264 ? 0.067 13.004 -8.164 1.00 93.62 264 GLN A N 1
ATOM 2062 C CA . GLN A 1 264 ? 1.300 12.654 -7.474 1.00 93.62 264 GLN A CA 1
ATOM 2063 C C . GLN A 1 264 ? 1.405 11.134 -7.298 1.00 93.62 264 GLN A C 1
ATOM 2065 O O . GLN A 1 264 ? 2.482 10.582 -7.510 1.00 93.62 264 GLN A O 1
ATOM 2070 N N . MET A 1 265 ? 0.296 10.451 -6.988 1.00 95.69 265 MET A N 1
ATOM 2071 C CA . MET A 1 265 ? 0.228 8.986 -6.947 1.00 95.69 265 MET A CA 1
ATOM 2072 C C . MET A 1 265 ? 0.652 8.376 -8.288 1.00 95.69 265 MET A C 1
ATOM 2074 O O . MET A 1 265 ? 1.556 7.539 -8.313 1.00 95.69 265 MET A O 1
ATOM 2078 N N . LEU A 1 266 ? 0.060 8.828 -9.400 1.00 96.44 266 LEU A N 1
ATOM 2079 C CA . LEU A 1 266 ? 0.413 8.365 -10.746 1.00 96.44 266 LEU A CA 1
ATOM 2080 C C . LEU A 1 266 ? 1.907 8.559 -11.034 1.00 96.44 266 LEU A C 1
ATOM 2082 O O . LEU A 1 266 ? 2.605 7.613 -11.406 1.00 96.44 266 LEU A O 1
ATOM 2086 N N . GLY A 1 267 ? 2.405 9.774 -10.816 1.00 95.00 267 GLY A N 1
ATOM 2087 C CA . GLY A 1 267 ? 3.802 10.127 -11.034 1.00 95.00 267 GLY A CA 1
ATOM 2088 C C . GLY A 1 267 ? 4.771 9.266 -10.231 1.00 95.00 267 GLY A C 1
ATOM 2089 O O . GLY A 1 267 ? 5.725 8.702 -10.774 1.00 95.00 267 GLY A O 1
ATOM 2090 N N . ARG A 1 268 ? 4.497 9.111 -8.932 1.00 95.31 268 ARG A N 1
ATOM 2091 C CA . ARG A 1 268 ? 5.300 8.302 -8.010 1.00 95.31 268 ARG A CA 1
ATOM 2092 C C . ARG A 1 268 ? 5.310 6.827 -8.416 1.00 95.31 268 ARG A C 1
ATOM 2094 O O . ARG A 1 268 ? 6.378 6.219 -8.423 1.00 95.31 268 ARG A O 1
ATOM 2101 N N . TRP A 1 269 ? 4.181 6.265 -8.855 1.00 96.00 269 TRP A N 1
ATOM 2102 C CA . TRP A 1 269 ? 4.137 4.894 -9.379 1.00 96.00 269 TRP A CA 1
ATOM 2103 C C . TRP A 1 269 ? 4.927 4.711 -10.676 1.00 96.00 269 TRP A C 1
ATOM 2105 O O . TRP A 1 269 ? 5.595 3.685 -10.832 1.00 96.00 269 TRP A O 1
ATOM 2115 N N . ILE A 1 270 ? 4.893 5.676 -11.600 1.00 95.44 270 ILE A N 1
ATOM 2116 C CA . ILE A 1 270 ? 5.697 5.620 -12.833 1.00 95.44 270 ILE A CA 1
ATOM 2117 C C . ILE A 1 270 ? 7.189 5.558 -12.485 1.00 95.44 270 ILE A C 1
ATOM 2119 O O . ILE A 1 270 ? 7.910 4.684 -12.980 1.00 95.44 270 ILE A O 1
ATOM 2123 N N . VAL A 1 271 ? 7.640 6.439 -11.589 1.00 94.69 271 VAL A N 1
ATOM 2124 C CA . VAL A 1 271 ? 9.033 6.484 -11.123 1.00 94.69 271 VAL A CA 1
ATOM 2125 C C . VAL A 1 271 ? 9.405 5.193 -10.388 1.00 94.69 271 VAL A C 1
ATOM 2127 O O . VAL A 1 271 ? 10.430 4.580 -10.697 1.00 94.69 271 VAL A O 1
ATOM 2130 N N . ALA A 1 272 ? 8.550 4.724 -9.477 1.00 94.38 272 ALA A N 1
ATOM 2131 C CA . ALA A 1 272 ? 8.771 3.495 -8.722 1.00 94.38 272 ALA A CA 1
ATOM 2132 C C . ALA A 1 272 ? 8.888 2.270 -9.641 1.00 94.38 272 ALA A C 1
ATOM 2134 O O . ALA A 1 272 ? 9.799 1.460 -9.476 1.00 94.38 272 ALA A O 1
ATOM 2135 N N . ARG A 1 273 ? 8.042 2.143 -10.673 1.00 95.06 273 ARG A N 1
ATOM 2136 C CA . ARG A 1 273 ? 8.140 1.048 -11.657 1.00 95.06 273 ARG A CA 1
ATOM 2137 C C . ARG A 1 273 ? 9.498 1.039 -12.363 1.00 95.06 273 ARG A C 1
ATOM 2139 O O . ARG A 1 273 ? 10.067 -0.040 -12.548 1.00 95.06 273 ARG A O 1
ATOM 2146 N N . GLU A 1 274 ? 10.033 2.205 -12.736 1.00 94.31 274 GLU A N 1
ATOM 2147 C CA . GLU A 1 274 ? 11.367 2.313 -13.347 1.00 94.31 274 GLU A CA 1
ATOM 2148 C C . GLU A 1 274 ? 12.511 1.990 -12.373 1.00 94.31 274 GLU A C 1
ATOM 2150 O O . GLU A 1 274 ? 13.540 1.475 -12.816 1.00 94.31 274 GLU A O 1
ATOM 2155 N N . ALA A 1 275 ? 12.316 2.198 -11.068 1.00 93.62 275 ALA A N 1
ATOM 2156 C CA . ALA A 1 275 ? 13.267 1.804 -10.027 1.00 93.62 275 ALA A CA 1
ATOM 2157 C C . ALA A 1 275 ? 13.191 0.307 -9.660 1.00 93.62 275 ALA A C 1
ATOM 2159 O O . ALA A 1 275 ? 14.219 -0.313 -9.391 1.00 93.62 275 ALA A O 1
ATOM 2160 N N . ILE A 1 276 ? 12.000 -0.303 -9.693 1.00 94.88 276 ILE A N 1
ATOM 2161 C CA . ILE A 1 276 ? 11.769 -1.691 -9.257 1.00 94.88 276 ILE A CA 1
ATOM 2162 C C . ILE A 1 276 ? 12.200 -2.712 -10.318 1.00 94.88 276 ILE A C 1
ATOM 2164 O O . ILE A 1 276 ? 12.814 -3.730 -9.985 1.00 94.88 276 ILE A O 1
ATOM 2168 N N . TRP A 1 277 ? 11.902 -2.491 -11.607 1.00 95.62 277 TRP A N 1
ATOM 2169 C CA . TRP A 1 277 ? 12.182 -3.513 -12.632 1.00 95.62 277 TRP A CA 1
ATOM 2170 C C . TRP A 1 277 ?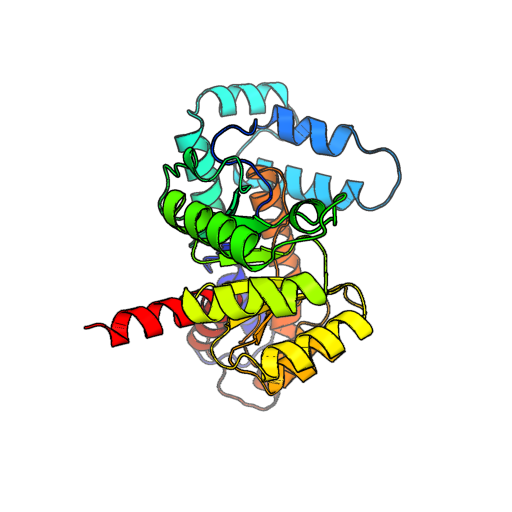 13.670 -3.907 -12.752 1.00 95.62 277 TRP A C 1
ATOM 2172 O O . TRP A 1 277 ? 13.928 -5.097 -12.972 1.00 95.62 277 TRP A O 1
ATOM 2182 N N . PRO A 1 278 ? 14.665 -3.000 -12.606 1.00 95.19 278 PRO A N 1
ATOM 2183 C CA . PRO A 1 278 ? 16.074 -3.382 -12.605 1.00 95.19 278 PRO A CA 1
ATOM 2184 C C . PRO A 1 278 ? 16.414 -4.292 -11.422 1.00 95.19 278 PRO A C 1
ATOM 2186 O O . PRO A 1 278 ? 17.083 -5.305 -11.618 1.00 95.19 278 PRO A O 1
ATOM 2189 N N . VAL A 1 279 ? 15.885 -3.986 -10.232 1.00 94.25 279 VAL A N 1
ATOM 2190 C CA . VAL A 1 279 ? 16.100 -4.770 -9.007 1.00 94.25 279 VAL A CA 1
ATOM 2191 C C . VAL A 1 279 ? 15.536 -6.183 -9.161 1.00 94.25 279 VAL A C 1
ATOM 2193 O O . VAL A 1 279 ? 16.223 -7.164 -8.874 1.00 94.25 279 VAL A O 1
ATOM 2196 N N . LEU A 1 280 ? 14.321 -6.313 -9.707 1.00 93.81 280 LEU A N 1
ATOM 2197 C CA . LEU A 1 280 ? 13.739 -7.622 -10.021 1.00 93.81 280 LEU A CA 1
ATOM 2198 C C . LEU A 1 280 ? 14.566 -8.375 -11.069 1.00 93.81 280 LEU A C 1
ATOM 2200 O O . LEU A 1 280 ? 14.782 -9.580 -10.946 1.00 93.81 280 LEU A O 1
ATOM 2204 N N . CYS A 1 281 ? 15.065 -7.682 -12.096 1.00 93.62 281 CYS A N 1
ATOM 2205 C CA . CYS A 1 281 ? 15.909 -8.304 -13.112 1.00 93.62 281 CYS A CA 1
ATOM 2206 C C . CYS A 1 281 ? 17.197 -8.878 -12.509 1.00 93.62 281 CYS A C 1
ATOM 2208 O O . CYS A 1 281 ? 17.603 -9.980 -12.885 1.00 93.62 281 CYS A O 1
ATOM 2210 N N . ASP A 1 282 ? 17.833 -8.154 -11.590 1.00 92.25 282 ASP A N 1
ATOM 2211 C CA . ASP A 1 282 ? 19.040 -8.619 -10.909 1.00 92.25 282 ASP A CA 1
ATOM 2212 C C . ASP A 1 282 ? 18.742 -9.791 -9.963 1.00 92.25 282 ASP A C 1
ATOM 2214 O O . ASP A 1 282 ? 19.554 -10.712 -9.873 1.00 92.25 282 ASP A O 1
ATOM 2218 N N . ALA A 1 283 ? 17.552 -9.834 -9.355 1.00 90.31 283 ALA A N 1
ATOM 2219 C CA . ALA A 1 283 ? 17.102 -10.965 -8.544 1.00 90.31 283 ALA A CA 1
ATOM 2220 C C . ALA A 1 283 ? 16.810 -12.235 -9.371 1.00 90.31 283 ALA A C 1
ATOM 2222 O O . ALA A 1 283 ? 17.120 -13.343 -8.932 1.00 90.31 283 ALA A O 1
ATOM 2223 N N . TYR A 1 284 ? 16.271 -12.103 -10.589 1.00 90.44 284 TYR A N 1
ATOM 2224 C CA . TYR A 1 284 ? 16.021 -13.242 -11.486 1.00 90.44 284 TYR A CA 1
ATOM 2225 C C . TYR A 1 284 ? 17.274 -13.734 -12.226 1.00 90.44 284 TYR A C 1
ATOM 2227 O O . TYR A 1 284 ? 17.323 -14.879 -12.684 1.00 90.44 284 TYR A O 1
ATOM 2235 N N . LEU A 1 285 ? 18.305 -12.896 -12.363 1.00 90.12 285 LEU A N 1
ATOM 2236 C CA . LEU A 1 285 ? 19.498 -13.215 -13.149 1.00 90.12 285 LEU A CA 1
ATOM 2237 C C . LEU A 1 285 ? 20.254 -14.472 -12.659 1.00 90.12 285 LEU A C 1
ATOM 2239 O O . LEU A 1 285 ? 20.667 -15.264 -13.512 1.00 90.12 285 LEU A O 1
ATOM 2243 N N . PRO A 1 286 ? 20.442 -14.714 -11.345 1.00 89.00 286 PRO A N 1
ATOM 2244 C CA . PRO A 1 286 ? 21.016 -15.963 -10.846 1.00 89.00 286 PRO A CA 1
ATOM 2245 C C . PRO A 1 286 ? 20.218 -17.205 -11.253 1.00 89.00 286 PRO A C 1
ATOM 2247 O O . PRO A 1 286 ? 20.827 -18.209 -11.615 1.00 89.00 286 PRO A O 1
ATOM 2250 N N . LEU A 1 287 ? 18.882 -17.122 -11.259 1.00 86.88 287 LEU A N 1
ATOM 2251 C CA . LEU A 1 287 ? 18.006 -18.232 -11.652 1.00 86.88 287 LEU A CA 1
ATOM 2252 C C . LEU A 1 287 ? 18.183 -18.569 -13.137 1.00 86.88 287 LEU A C 1
ATOM 2254 O O . LEU A 1 287 ? 18.393 -19.726 -13.496 1.00 86.88 287 LEU A O 1
ATOM 2258 N N . ALA A 1 288 ? 18.213 -17.552 -14.001 1.00 85.88 288 ALA A N 1
ATOM 2259 C CA . ALA A 1 288 ? 18.498 -17.757 -15.421 1.00 85.88 288 ALA A CA 1
ATOM 2260 C C . ALA A 1 288 ? 19.893 -18.379 -15.649 1.00 85.88 288 ALA A C 1
ATOM 2262 O O . ALA A 1 288 ? 20.069 -19.227 -16.522 1.00 85.88 288 ALA A O 1
ATOM 2263 N N . ARG A 1 289 ? 20.895 -17.998 -14.840 1.00 85.94 289 ARG A N 1
ATOM 2264 C CA . ARG A 1 289 ? 22.277 -18.501 -14.947 1.00 85.94 289 ARG A CA 1
ATOM 2265 C C . ARG A 1 289 ? 22.462 -19.936 -14.461 1.00 85.94 289 ARG A C 1
ATOM 2267 O O . ARG A 1 289 ? 23.328 -20.623 -14.993 1.00 85.94 289 ARG A O 1
ATOM 2274 N N . CYS A 1 290 ? 21.691 -20.394 -13.476 1.00 87.31 290 CYS A N 1
ATOM 2275 C CA . CYS A 1 290 ? 21.777 -21.773 -12.983 1.00 87.31 290 CYS A CA 1
ATOM 2276 C C . CYS A 1 290 ? 20.969 -22.776 -13.826 1.00 87.31 290 CYS A C 1
ATOM 2278 O O . CYS A 1 290 ? 20.884 -23.947 -13.463 1.00 87.31 290 CYS A O 1
ATOM 2280 N N . GLY A 1 291 ? 20.399 -22.335 -14.955 1.00 81.56 291 GLY A N 1
ATOM 2281 C CA . GLY A 1 291 ? 19.607 -23.178 -15.849 1.00 81.56 291 GLY A CA 1
ATOM 2282 C C . GLY A 1 291 ? 18.172 -23.406 -15.371 1.00 81.56 291 GLY A C 1
ATOM 2283 O O . GLY A 1 291 ? 17.504 -24.300 -15.890 1.00 81.56 291 GLY A O 1
ATOM 2284 N N . TYR A 1 292 ? 17.683 -22.618 -14.404 1.00 85.56 292 TYR A N 1
ATOM 2285 C CA . TYR A 1 292 ? 16.275 -22.662 -14.019 1.00 85.56 292 TYR A CA 1
ATOM 2286 C C . TYR A 1 292 ? 15.405 -22.245 -15.221 1.00 85.56 292 TYR A C 1
ATOM 2288 O O . TYR A 1 292 ? 15.687 -21.210 -15.836 1.00 85.56 292 TYR A O 1
ATOM 2296 N N . PRO A 1 293 ? 14.356 -23.012 -15.579 1.00 85.06 293 PRO A N 1
ATOM 2297 C CA . PRO A 1 293 ? 13.526 -22.736 -16.747 1.00 85.06 293 PRO A CA 1
ATOM 2298 C C . PRO A 1 293 ? 12.609 -21.538 -16.482 1.00 85.06 293 PRO A C 1
ATOM 2300 O O . PRO A 1 293 ? 11.441 -21.676 -16.125 1.00 85.06 293 PRO A O 1
ATOM 2303 N N . LEU A 1 294 ? 13.159 -20.339 -16.647 1.00 88.81 294 LEU A N 1
ATOM 2304 C CA . LEU A 1 294 ? 12.459 -19.093 -16.391 1.00 88.81 294 LEU A CA 1
ATOM 2305 C C . LEU A 1 294 ? 11.659 -18.681 -17.631 1.00 88.81 294 LEU A C 1
ATOM 2307 O O . LEU A 1 294 ? 12.210 -18.605 -18.731 1.00 88.81 294 LEU A O 1
ATOM 2311 N N . THR A 1 295 ? 10.361 -18.430 -17.470 1.00 91.19 295 THR A N 1
ATOM 2312 C CA . THR A 1 295 ? 9.465 -18.078 -18.579 1.00 91.19 295 THR A CA 1
ATOM 2313 C C . THR A 1 295 ? 8.908 -16.669 -18.437 1.00 91.19 295 THR A C 1
ATOM 2315 O O . THR A 1 295 ? 8.758 -16.148 -17.333 1.00 91.19 295 THR A O 1
ATOM 2318 N N . SER A 1 296 ? 8.574 -16.048 -19.570 1.00 90.62 296 SER A N 1
ATOM 2319 C CA . SER A 1 296 ? 7.867 -14.761 -19.616 1.00 90.62 296 SER A CA 1
ATOM 2320 C C . SER A 1 296 ? 6.567 -14.785 -18.813 1.00 90.62 296 SER A C 1
ATOM 2322 O O . SER A 1 296 ? 6.253 -13.824 -18.116 1.00 90.62 296 SER A O 1
ATOM 2324 N N . GLU A 1 297 ? 5.840 -15.897 -18.888 1.00 91.88 297 GLU A N 1
ATOM 2325 C CA . GLU A 1 297 ? 4.561 -16.090 -18.209 1.00 91.88 297 GLU A CA 1
ATOM 2326 C C . GLU A 1 297 ? 4.745 -16.176 -16.686 1.00 91.88 297 GLU A C 1
ATOM 2328 O O . GLU A 1 297 ? 3.986 -15.559 -15.941 1.00 91.88 297 GLU A O 1
ATOM 2333 N N . ALA A 1 298 ? 5.786 -16.876 -16.219 1.00 91.62 298 ALA A N 1
ATOM 2334 C CA . ALA A 1 298 ? 6.104 -16.969 -14.796 1.00 91.62 298 ALA A CA 1
ATOM 2335 C C . ALA A 1 298 ? 6.525 -15.613 -14.211 1.00 91.62 298 ALA A C 1
ATOM 2337 O O . ALA A 1 298 ? 6.018 -15.229 -13.161 1.00 91.62 298 ALA A O 1
ATOM 2338 N N . ILE A 1 299 ? 7.377 -14.852 -14.917 1.00 93.19 299 ILE A N 1
ATOM 2339 C CA . ILE A 1 299 ? 7.746 -13.489 -14.494 1.00 93.19 299 ILE A CA 1
ATOM 2340 C C . ILE A 1 299 ? 6.496 -12.613 -14.386 1.00 93.19 299 ILE A C 1
ATOM 2342 O O . ILE A 1 299 ? 6.333 -11.904 -13.400 1.00 93.19 299 ILE A O 1
ATOM 2346 N N . ALA A 1 300 ? 5.621 -12.638 -15.395 1.00 93.69 300 ALA A N 1
ATOM 2347 C CA . ALA A 1 300 ? 4.412 -11.821 -15.387 1.00 93.69 300 ALA A CA 1
ATOM 2348 C C . ALA A 1 300 ? 3.506 -12.161 -14.193 1.00 93.69 300 ALA A C 1
ATOM 2350 O O . ALA A 1 300 ? 3.032 -11.252 -13.516 1.00 93.69 300 ALA A O 1
ATOM 2351 N N . ALA A 1 301 ? 3.330 -13.450 -13.890 1.00 92.25 301 ALA A N 1
ATOM 2352 C CA . ALA A 1 301 ? 2.548 -13.897 -12.741 1.00 92.25 301 ALA A CA 1
ATOM 2353 C C . ALA A 1 301 ? 3.171 -13.478 -11.397 1.00 92.25 301 ALA A C 1
ATOM 2355 O O . ALA A 1 301 ? 2.451 -13.093 -10.477 1.00 92.25 301 ALA A O 1
ATOM 2356 N N . ASP A 1 302 ? 4.496 -13.538 -11.265 1.00 93.50 302 ASP A N 1
ATOM 2357 C CA . ASP A 1 302 ? 5.194 -13.098 -10.053 1.00 93.50 302 ASP A CA 1
ATOM 2358 C C . ASP A 1 302 ? 5.115 -11.583 -9.857 1.00 93.50 302 ASP A C 1
ATOM 2360 O O . ASP A 1 302 ? 4.841 -11.114 -8.754 1.00 93.50 302 ASP A O 1
ATOM 2364 N N . VAL A 1 303 ? 5.307 -10.813 -10.930 1.00 94.50 303 VAL A N 1
ATOM 2365 C CA . VAL A 1 303 ? 5.165 -9.355 -10.906 1.00 94.50 303 VAL A CA 1
ATOM 2366 C C . VAL A 1 303 ? 3.731 -8.963 -10.549 1.00 94.50 303 VAL A C 1
ATOM 2368 O O . VAL A 1 303 ? 3.539 -8.114 -9.686 1.00 94.50 303 VAL A O 1
ATOM 2371 N N . GLN A 1 304 ? 2.724 -9.628 -11.118 1.00 93.38 304 GLN A N 1
ATOM 2372 C CA . GLN A 1 304 ? 1.324 -9.381 -10.764 1.00 93.38 304 GLN A CA 1
ATOM 2373 C C . GLN A 1 304 ? 1.045 -9.648 -9.278 1.00 93.38 304 GLN A C 1
ATOM 2375 O O . GLN A 1 304 ? 0.337 -8.885 -8.623 1.00 93.38 304 GLN A O 1
ATOM 2380 N N . LYS A 1 305 ? 1.630 -10.711 -8.718 1.00 92.44 305 LYS A N 1
ATOM 2381 C CA . LYS A 1 305 ? 1.535 -11.016 -7.284 1.00 92.44 305 LYS A CA 1
ATOM 2382 C C . LYS A 1 305 ? 2.169 -9.932 -6.412 1.00 92.44 305 LYS A C 1
ATOM 2384 O O . LYS A 1 305 ? 1.560 -9.552 -5.414 1.00 92.44 305 LYS A O 1
ATOM 2389 N N . LEU A 1 306 ? 3.350 -9.443 -6.796 1.00 92.88 306 LEU A N 1
ATOM 2390 C CA . LEU A 1 306 ? 4.090 -8.398 -6.079 1.00 92.88 306 LEU A CA 1
ATOM 2391 C C . LEU A 1 306 ? 3.353 -7.056 -6.088 1.00 92.88 306 LEU A C 1
ATOM 2393 O O . LEU A 1 306 ? 3.249 -6.402 -5.059 1.00 92.88 306 LEU A O 1
ATOM 2397 N N . PHE A 1 307 ? 2.802 -6.652 -7.231 1.00 92.56 307 PHE A N 1
ATOM 2398 C CA . PHE A 1 307 ? 2.167 -5.340 -7.407 1.00 92.56 307 PHE A CA 1
ATOM 2399 C C . PHE A 1 307 ? 0.714 -5.285 -6.894 1.00 92.56 307 PHE A C 1
ATOM 2401 O O . PHE A 1 307 ? -0.054 -4.416 -7.295 1.00 92.56 307 PHE A O 1
ATOM 2408 N N . GLY A 1 308 ? 0.338 -6.195 -5.988 1.00 78.19 308 GLY A N 1
ATOM 2409 C CA . GLY A 1 308 ? -0.960 -6.168 -5.307 1.00 78.19 308 GLY A CA 1
ATOM 2410 C C . GLY A 1 308 ? -1.776 -7.452 -5.387 1.00 78.19 308 GLY A C 1
ATOM 2411 O O . GLY A 1 308 ? -2.775 -7.583 -4.684 1.00 78.19 308 GLY A O 1
ATOM 2412 N N . GLY A 1 309 ? -1.356 -8.434 -6.189 1.00 77.88 309 GLY A N 1
ATOM 2413 C CA . GLY A 1 309 ? -2.076 -9.700 -6.304 1.00 77.88 309 GLY A CA 1
ATOM 2414 C C . GLY A 1 309 ? -2.217 -10.440 -4.969 1.00 77.88 309 GLY A C 1
ATOM 2415 O O . GLY A 1 309 ? -3.306 -10.909 -4.659 1.00 77.88 309 GLY A O 1
ATOM 2416 N N . HIS A 1 310 ? -1.164 -10.502 -4.141 1.00 79.25 310 HIS A N 1
ATOM 2417 C CA . HIS A 1 310 ? -1.264 -11.140 -2.813 1.00 79.25 310 HIS A CA 1
ATOM 2418 C C . HIS A 1 310 ? -2.186 -10.392 -1.855 1.00 79.25 310 HIS A C 1
ATOM 2420 O O . HIS A 1 310 ? -2.913 -11.026 -1.099 1.00 79.25 310 HIS A O 1
ATOM 2426 N N . PHE A 1 311 ? -2.178 -9.061 -1.913 1.00 81.06 311 PHE A N 1
ATOM 2427 C CA . PHE A 1 311 ? -3.019 -8.232 -1.055 1.00 81.06 311 PHE A CA 1
ATOM 2428 C C . PHE A 1 311 ? -4.513 -8.534 -1.279 1.00 81.06 311 PHE A C 1
ATOM 2430 O O . PHE A 1 311 ? -5.273 -8.634 -0.317 1.00 81.06 311 PHE A O 1
ATOM 2437 N N . LEU A 1 312 ? -4.907 -8.768 -2.538 1.00 76.88 312 LEU A N 1
ATOM 2438 C CA . LEU A 1 312 ? -6.289 -9.072 -2.927 1.00 76.88 312 LEU A CA 1
ATOM 2439 C C . LEU A 1 312 ? -6.658 -10.563 -2.817 1.00 76.88 312 LEU A C 1
ATOM 2441 O O . LEU A 1 312 ? -7.795 -10.891 -2.491 1.00 76.88 312 LEU A O 1
ATOM 2445 N N . MET A 1 313 ? -5.720 -11.490 -3.055 1.00 63.34 313 MET A N 1
ATOM 2446 C CA . MET A 1 313 ? -5.988 -12.939 -2.966 1.00 63.34 313 MET A CA 1
ATOM 2447 C C . MET A 1 313 ? -6.406 -13.394 -1.560 1.00 63.34 313 MET A C 1
ATOM 2449 O O . MET A 1 313 ? -7.183 -14.346 -1.416 1.00 63.34 313 MET A O 1
ATOM 2453 N N . ASP A 1 314 ? -5.922 -12.711 -0.524 1.00 56.56 314 ASP A N 1
ATOM 2454 C CA . ASP A 1 314 ? -6.358 -12.958 0.849 1.00 56.56 314 ASP A CA 1
ATOM 2455 C C . ASP A 1 314 ? -7.850 -12.617 1.046 1.00 56.56 314 ASP A C 1
ATOM 2457 O O . ASP A 1 314 ? -8.528 -13.263 1.853 1.00 56.56 314 ASP A O 1
ATOM 2461 N N . ASP A 1 315 ? -8.400 -11.671 0.280 1.00 53.50 315 ASP A N 1
ATOM 2462 C CA . ASP A 1 315 ? -9.810 -11.267 0.357 1.00 53.50 315 ASP A CA 1
ATOM 2463 C C . ASP A 1 315 ? -10.720 -12.201 -0.467 1.00 53.50 315 ASP A C 1
ATOM 2465 O O . ASP A 1 315 ? -11.759 -12.642 0.032 1.00 53.50 315 ASP A O 1
ATOM 2469 N N . ASP A 1 316 ? -10.289 -12.627 -1.662 1.00 44.50 316 ASP A N 1
ATOM 2470 C CA . ASP A 1 316 ? -11.053 -13.540 -2.537 1.00 44.50 316 ASP A CA 1
ATOM 2471 C C . ASP A 1 316 ? -11.178 -14.966 -1.965 1.00 44.50 316 ASP A C 1
ATOM 2473 O O . ASP A 1 316 ? -12.220 -15.617 -2.080 1.00 44.50 316 ASP A O 1
ATOM 2477 N N . THR A 1 317 ? -10.139 -15.471 -1.290 1.00 44.19 317 THR A N 1
ATOM 2478 C CA . THR A 1 317 ? -10.198 -16.786 -0.619 1.00 44.19 317 THR A CA 1
ATOM 2479 C C . THR A 1 317 ? -11.151 -16.801 0.578 1.00 44.19 317 THR A C 1
ATOM 2481 O O . THR A 1 317 ? -11.706 -17.850 0.906 1.00 44.19 317 THR A O 1
ATOM 2484 N N . ALA A 1 318 ? -11.398 -15.646 1.205 1.00 39.81 318 ALA A N 1
ATOM 2485 C CA . ALA A 1 318 ? -12.405 -15.502 2.254 1.00 39.81 318 ALA A CA 1
ATOM 2486 C C . ALA A 1 318 ? -13.835 -15.393 1.692 1.00 39.81 318 ALA A C 1
ATOM 2488 O O . ALA A 1 318 ? -14.784 -15.777 2.382 1.00 39.81 318 ALA A O 1
ATOM 2489 N N . GLN A 1 319 ? -13.990 -14.894 0.461 1.00 36.03 319 GLN A N 1
ATOM 2490 C CA . GLN A 1 319 ? -15.273 -14.782 -0.236 1.00 36.03 319 GLN A CA 1
ATOM 2491 C C . GLN A 1 319 ? -15.734 -16.142 -0.795 1.00 36.03 319 GLN A C 1
ATOM 2493 O O . GLN A 1 319 ? -16.868 -16.542 -0.552 1.00 36.03 319 GLN A O 1
ATOM 2498 N N . ASN A 1 320 ? -14.831 -16.914 -1.412 1.00 29.86 320 ASN A N 1
ATOM 2499 C CA . ASN A 1 320 ? -15.129 -18.248 -1.966 1.00 29.86 320 ASN A CA 1
ATOM 2500 C C . ASN A 1 320 ? -15.364 -19.342 -0.908 1.00 29.86 320 ASN A C 1
ATOM 2502 O O . ASN A 1 320 ? -15.842 -20.419 -1.235 1.00 29.86 320 ASN A O 1
ATOM 2506 N N . ALA A 1 321 ? -15.034 -19.096 0.363 1.00 38.38 321 ALA A N 1
ATOM 2507 C CA . ALA A 1 321 ? -15.386 -19.993 1.468 1.00 38.38 321 ALA A CA 1
ATOM 2508 C C . ALA A 1 321 ? -16.826 -19.779 1.987 1.00 38.38 321 ALA A C 1
ATOM 2510 O O . ALA A 1 321 ? -17.227 -20.430 2.953 1.00 38.38 321 ALA A O 1
ATOM 2511 N N . ARG A 1 322 ? -17.575 -18.828 1.404 1.00 37.62 322 ARG A N 1
ATOM 2512 C CA . ARG A 1 322 ? -18.961 -18.483 1.769 1.00 37.62 322 ARG A CA 1
ATOM 2513 C C . ARG A 1 322 ? -20.003 -18.902 0.719 1.00 37.62 322 ARG A C 1
ATOM 2515 O O . ARG A 1 322 ? -21.184 -18.651 0.954 1.00 37.62 322 ARG A O 1
ATOM 2522 N N . GLU A 1 323 ? -19.585 -19.531 -0.378 1.00 31.97 323 GLU A N 1
ATOM 2523 C CA . GLU A 1 323 ? -20.449 -20.217 -1.359 1.00 31.97 323 GLU A CA 1
ATOM 2524 C C . GLU A 1 323 ? -20.330 -21.738 -1.201 1.00 31.97 323 GLU A C 1
ATOM 2526 O O . GLU A 1 323 ? -21.373 -22.421 -1.327 1.00 31.97 323 GLU A O 1
#

Radius of gyration: 20.66 Å; chains: 1; bounding box: 43×51×56 Å